Protein AF-A0A7M4EMQ5-F1 (afdb_monomer)

Structure (mmCIF, N/CA/C/O backbone):
data_AF-A0A7M4EMQ5-F1
#
_entry.id   AF-A0A7M4EMQ5-F1
#
loop_
_atom_site.group_PDB
_atom_site.id
_atom_site.type_symbol
_atom_site.label_atom_id
_atom_site.label_alt_id
_atom_site.label_comp_id
_atom_site.label_asym_id
_atom_site.label_entity_id
_atom_site.label_seq_id
_atom_site.pdbx_PDB_ins_code
_atom_site.Cartn_x
_atom_site.Cartn_y
_atom_site.Cartn_z
_atom_site.occupancy
_atom_site.B_iso_or_equiv
_atom_site.auth_seq_id
_atom_site.auth_comp_id
_atom_site.auth_asym_id
_atom_site.auth_atom_id
_atom_site.pdbx_PDB_model_num
ATOM 1 N N . MET A 1 1 ? -17.265 22.443 42.696 1.00 50.59 1 MET A N 1
ATOM 2 C CA . MET A 1 1 ? -18.072 21.874 41.597 1.00 50.59 1 MET A CA 1
ATOM 3 C C . MET A 1 1 ? -17.137 21.068 40.722 1.00 50.59 1 MET A C 1
ATOM 5 O O . MET A 1 1 ? -16.079 21.589 40.396 1.00 50.59 1 MET A O 1
ATOM 9 N N . ALA A 1 2 ? -17.448 19.804 40.433 1.00 63.22 2 ALA A N 1
ATOM 10 C CA . ALA A 1 2 ? -16.642 19.022 39.499 1.00 63.22 2 ALA A CA 1
ATOM 11 C C . ALA A 1 2 ? -16.824 19.606 38.090 1.00 63.22 2 ALA A C 1
ATOM 13 O O . ALA A 1 2 ? -17.954 19.800 37.647 1.00 63.22 2 ALA A O 1
ATOM 14 N N . THR A 1 3 ? -15.723 19.951 37.430 1.00 73.31 3 THR A N 1
ATOM 15 C CA . THR A 1 3 ? -15.740 20.520 36.077 1.00 73.31 3 THR A CA 1
ATOM 16 C C . THR A 1 3 ? -15.886 19.397 35.061 1.00 73.31 3 THR A C 1
ATOM 18 O O . THR A 1 3 ? -15.126 18.437 35.126 1.00 73.31 3 THR A O 1
ATOM 21 N N . GLN A 1 4 ? -16.815 19.520 34.115 1.00 71.81 4 GLN A N 1
ATOM 22 C CA . GLN A 1 4 ? -17.017 18.537 33.048 1.00 71.81 4 GLN A CA 1
ATOM 23 C C . GLN A 1 4 ? -15.914 18.643 31.980 1.00 71.81 4 GLN A C 1
ATOM 25 O O . GLN A 1 4 ? -15.527 19.745 31.588 1.00 71.81 4 GLN A O 1
ATOM 30 N N . LEU A 1 5 ? -15.411 17.508 31.487 1.00 73.38 5 LEU A N 1
ATOM 31 C CA . LEU A 1 5 ? -14.449 17.469 30.383 1.00 73.38 5 LEU A CA 1
ATOM 32 C C . LEU A 1 5 ? -15.212 17.527 29.056 1.00 73.38 5 LEU A C 1
ATOM 34 O O . LEU A 1 5 ? -15.790 16.537 28.617 1.00 73.38 5 LEU A O 1
ATOM 38 N N . VAL A 1 6 ? -15.220 18.704 28.425 1.00 65.75 6 VAL A N 1
ATOM 39 C CA . VAL A 1 6 ? -15.981 18.976 27.188 1.00 65.75 6 VAL A CA 1
ATOM 40 C C . VAL A 1 6 ? -15.334 18.340 25.949 1.00 65.75 6 VAL A C 1
ATOM 42 O O . VAL A 1 6 ? -16.029 18.014 24.990 1.00 65.75 6 VAL A O 1
ATOM 45 N N . VAL A 1 7 ? -14.022 18.093 25.975 1.00 69.06 7 VAL A N 1
ATOM 46 C CA . VAL A 1 7 ? -13.283 17.440 24.886 1.00 69.06 7 VAL A CA 1
ATOM 47 C C . VAL A 1 7 ? -12.565 16.225 25.458 1.00 69.06 7 VAL A C 1
ATOM 49 O O . VAL A 1 7 ? -11.723 16.365 26.340 1.00 69.06 7 VAL A O 1
ATOM 52 N N . CYS A 1 8 ? -12.921 15.033 24.983 1.00 78.19 8 CYS A N 1
ATOM 53 C CA . CYS A 1 8 ? -12.204 13.806 25.310 1.00 78.19 8 CYS A CA 1
ATOM 54 C C . CYS A 1 8 ? -12.236 12.827 24.134 1.00 78.19 8 CYS A C 1
ATOM 56 O O . CYS A 1 8 ? -13.253 12.634 23.465 1.00 78.19 8 CYS A O 1
ATOM 58 N N . THR A 1 9 ? -11.101 12.199 23.882 1.00 90.94 9 THR A N 1
ATOM 59 C CA . THR A 1 9 ? -10.930 11.121 22.913 1.00 90.94 9 THR A CA 1
ATOM 60 C C . THR A 1 9 ? -11.421 9.795 23.493 1.00 90.94 9 THR A C 1
ATOM 62 O O . THR A 1 9 ? -11.576 9.617 24.707 1.00 90.94 9 THR A O 1
ATOM 65 N N . LYS A 1 10 ? -11.663 8.812 22.621 1.00 91.75 10 LYS A N 1
ATOM 66 C CA . LYS A 1 10 ? -12.072 7.470 23.061 1.00 91.75 10 LYS A CA 1
ATOM 67 C C . LYS A 1 10 ? -10.946 6.791 23.843 1.00 91.75 10 LYS A C 1
ATOM 69 O O . LYS A 1 10 ? -11.217 6.049 24.781 1.00 91.75 10 LYS A O 1
ATOM 74 N N . GLU A 1 11 ? -9.702 7.045 23.465 1.00 93.56 11 GLU A N 1
ATOM 75 C CA . GLU A 1 11 ? -8.476 6.522 24.061 1.00 93.56 11 GLU A CA 1
ATOM 76 C C . GLU A 1 11 ? -8.277 7.034 25.495 1.00 93.56 11 GLU A C 1
ATOM 78 O O . GLU A 1 11 ? -7.933 6.251 26.385 1.00 93.56 11 GLU A O 1
ATOM 83 N N . GLU A 1 12 ? -8.575 8.310 25.754 1.00 93.19 12 GLU A N 1
ATOM 84 C CA . GLU A 1 12 ? -8.548 8.885 27.106 1.00 93.19 12 GLU A CA 1
ATOM 85 C C . GLU A 1 12 ? -9.591 8.226 28.011 1.00 93.19 12 GLU A C 1
ATOM 87 O O . GLU A 1 12 ? -9.256 7.751 29.098 1.00 93.19 12 GLU A O 1
ATOM 92 N N . GLN A 1 13 ? -10.837 8.094 27.543 1.00 94.75 13 GLN A N 1
ATOM 93 C CA . GLN A 1 13 ? -11.886 7.421 28.315 1.00 94.75 13 GLN A CA 1
ATOM 94 C C . GLN A 1 13 ? -11.528 5.956 28.610 1.00 94.75 13 GLN A C 1
ATOM 96 O O . GLN A 1 13 ? -11.722 5.478 29.726 1.00 94.75 13 GLN A O 1
ATOM 101 N N . ARG A 1 14 ? -10.946 5.235 27.640 1.00 96.00 14 ARG A N 1
ATOM 102 C CA . ARG A 1 14 ? -10.445 3.859 27.835 1.00 96.00 14 ARG A CA 1
ATOM 103 C C . ARG A 1 14 ? -9.310 3.786 28.852 1.00 96.00 14 ARG A C 1
ATOM 105 O O . ARG A 1 14 ? -9.233 2.804 29.587 1.00 96.00 14 ARG A O 1
ATOM 112 N N . SER A 1 15 ? -8.461 4.808 28.918 1.00 95.56 15 SER A N 1
ATOM 113 C CA . SER A 1 15 ? -7.392 4.906 29.917 1.00 95.56 15 SER A CA 1
ATOM 114 C C . SER A 1 15 ? -7.960 5.080 31.325 1.00 95.56 15 SER A C 1
ATOM 116 O O . SER A 1 15 ? -7.537 4.378 32.240 1.00 95.56 15 SER A O 1
ATOM 118 N N . VAL A 1 16 ? -8.985 5.923 31.488 1.00 95.38 16 VAL A N 1
ATOM 119 C CA . VAL A 1 16 ? -9.702 6.074 32.766 1.00 95.38 16 VAL A CA 1
ATOM 120 C C . VAL A 1 16 ? -10.418 4.783 33.163 1.00 95.38 16 VAL A C 1
ATOM 122 O O . VAL A 1 16 ? -10.343 4.375 34.319 1.00 95.38 16 VAL A O 1
ATOM 125 N N . ILE A 1 17 ? -11.049 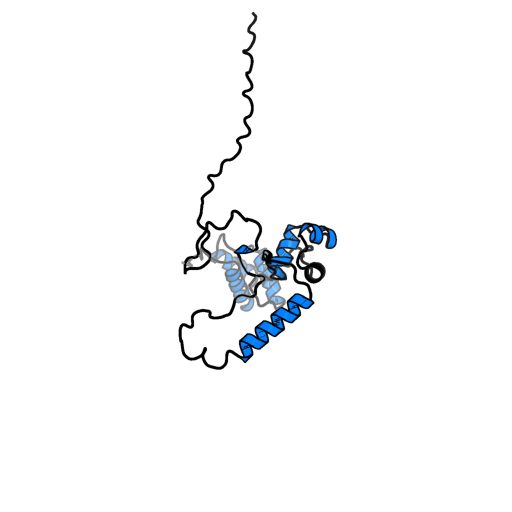4.085 32.212 1.00 96.38 17 ILE A N 1
ATOM 126 C CA . ILE A 1 17 ? -11.653 2.767 32.465 1.00 96.38 17 ILE A CA 1
ATOM 127 C C . ILE A 1 17 ? -10.590 1.773 32.946 1.00 96.38 17 ILE A C 1
ATOM 129 O O . ILE A 1 17 ? -10.832 1.061 33.917 1.00 96.38 17 ILE A O 1
ATOM 133 N N . ARG A 1 18 ? -9.413 1.736 32.304 1.00 96.69 18 ARG A N 1
ATOM 134 C CA . ARG A 1 18 ? -8.301 0.861 32.704 1.00 96.69 18 ARG A CA 1
ATOM 135 C C . ARG A 1 18 ? -7.828 1.164 34.125 1.00 96.69 18 ARG A C 1
ATOM 137 O O . ARG A 1 18 ? -7.617 0.234 34.895 1.00 96.69 18 ARG A O 1
ATOM 144 N N . PHE A 1 19 ? -7.680 2.444 34.456 1.00 96.62 19 PHE A N 1
ATOM 145 C CA . PHE A 1 19 ? -7.275 2.900 35.784 1.00 96.62 19 PHE A CA 1
ATOM 146 C C . PHE A 1 19 ? -8.293 2.489 36.859 1.00 96.62 19 PHE A C 1
ATOM 148 O O . PHE A 1 19 ? -7.937 1.784 37.796 1.00 96.62 19 PHE A O 1
ATOM 155 N N . LEU A 1 20 ? -9.574 2.833 36.679 1.00 96.50 20 LEU A N 1
ATOM 156 C CA . LEU A 1 20 ? -10.629 2.523 37.654 1.00 96.50 20 LEU A CA 1
ATOM 157 C C . LEU A 1 20 ? -10.872 1.014 37.803 1.00 96.50 20 LEU A C 1
ATOM 159 O O . LEU A 1 20 ? -11.171 0.532 38.892 1.00 96.50 20 LEU A O 1
ATOM 163 N N . TRP A 1 21 ? -10.729 0.251 36.718 1.00 96.56 21 TRP A N 1
ATOM 164 C CA . TRP A 1 21 ? -10.765 -1.208 36.784 1.00 96.56 21 TRP A CA 1
ATOM 165 C C . TRP A 1 21 ? -9.608 -1.767 37.622 1.00 96.56 21 TRP A C 1
ATOM 167 O O . TRP A 1 21 ? -9.836 -2.655 38.441 1.00 96.56 21 TRP A O 1
ATOM 177 N N . ALA A 1 22 ? -8.392 -1.237 37.451 1.00 95.50 22 ALA A N 1
ATOM 178 C CA . ALA A 1 22 ? -7.225 -1.654 38.227 1.00 95.50 22 ALA A CA 1
ATOM 179 C C . ALA A 1 22 ? -7.348 -1.296 39.721 1.00 95.50 22 ALA A C 1
ATOM 181 O O . ALA A 1 22 ? -6.819 -2.021 40.558 1.00 95.50 22 ALA A O 1
ATOM 182 N N . GLU A 1 23 ? -8.095 -0.242 40.067 1.00 96.62 23 GLU A N 1
ATOM 183 C CA . GLU A 1 23 ? -8.485 0.080 41.452 1.00 96.62 23 GLU A CA 1
ATOM 184 C C . GLU A 1 23 ? -9.553 -0.872 42.033 1.00 96.62 23 GLU A C 1
ATOM 186 O O . GLU A 1 23 ? -9.885 -0.782 43.214 1.00 96.62 23 GLU A O 1
ATOM 191 N N . GLY A 1 24 ? -10.115 -1.782 41.230 1.00 95.31 24 GLY A N 1
ATOM 192 C CA . GLY A 1 24 ? -11.152 -2.723 41.662 1.00 95.31 24 GLY A CA 1
ATOM 193 C C . GLY A 1 24 ? -12.577 -2.160 41.626 1.00 95.31 24 GLY A C 1
ATOM 194 O O . GLY A 1 24 ? -13.490 -2.756 42.200 1.00 95.31 24 GLY A O 1
ATOM 195 N N . VAL A 1 25 ? -12.805 -1.030 40.949 1.00 97.38 25 VAL A N 1
ATOM 196 C CA . VAL A 1 25 ? -14.142 -0.434 40.819 1.00 97.38 25 VAL A CA 1
ATOM 197 C C . VAL A 1 25 ? -15.011 -1.292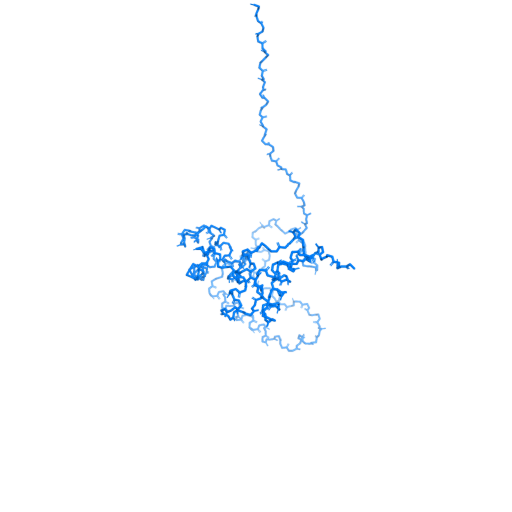 39.883 1.00 97.38 25 VAL A C 1
ATOM 199 O O . VAL A 1 25 ? -14.576 -1.636 38.779 1.00 97.38 25 VAL A O 1
ATOM 202 N N . PRO A 1 26 ? -16.260 -1.641 40.258 1.00 96.56 26 PRO A N 1
ATOM 203 C CA . PRO A 1 26 ? -17.120 -2.447 39.398 1.00 96.56 26 PRO A CA 1
ATOM 204 C C . PRO A 1 26 ? -17.552 -1.670 38.136 1.00 96.56 26 PRO A C 1
ATOM 206 O O . PRO A 1 26 ? -17.768 -0.458 38.207 1.00 96.56 26 PRO A O 1
ATOM 209 N N . PRO A 1 27 ? -17.763 -2.334 36.979 1.00 96.00 27 PRO A N 1
ATOM 210 C CA . PRO A 1 27 ? -18.063 -1.668 35.701 1.00 96.00 27 PRO A CA 1
ATOM 211 C C . PRO A 1 27 ? -19.270 -0.718 35.712 1.00 96.00 27 PRO A C 1
ATOM 213 O O . PRO A 1 27 ? -19.282 0.279 34.988 1.00 96.00 27 PRO A O 1
ATOM 216 N N . SER A 1 28 ? -20.290 -1.012 36.522 1.00 96.19 28 SER A N 1
ATOM 217 C CA . SER A 1 28 ? -21.459 -0.145 36.720 1.00 96.19 28 SER A CA 1
ATOM 218 C C . SER A 1 28 ? -21.076 1.209 37.322 1.00 96.19 28 SER A C 1
ATOM 220 O O . SER A 1 28 ? -21.516 2.251 36.837 1.00 96.19 28 SER A O 1
ATOM 222 N N . GLU A 1 29 ? -20.215 1.193 38.336 1.00 96.69 29 GLU A N 1
ATOM 223 C CA . GLU A 1 29 ? -19.720 2.387 39.013 1.00 96.69 29 GLU A CA 1
ATOM 224 C C . GLU A 1 29 ? -18.713 3.145 38.143 1.00 96.69 29 GLU A C 1
ATOM 226 O O . GLU A 1 29 ? -18.750 4.375 38.099 1.00 96.69 29 GLU A O 1
ATOM 231 N N . ILE A 1 30 ? -17.884 2.430 37.370 1.00 97.00 30 ILE A N 1
ATOM 232 C CA . ILE A 1 30 ? -17.025 3.045 36.349 1.00 97.00 30 ILE A CA 1
ATOM 233 C C . ILE A 1 30 ? -17.881 3.859 35.378 1.00 97.00 30 ILE A C 1
ATOM 235 O O . ILE A 1 30 ? -17.618 5.047 35.210 1.00 97.00 30 ILE A O 1
ATOM 239 N N . HIS A 1 31 ? -18.930 3.259 34.796 1.00 96.38 31 HIS A N 1
ATOM 240 C CA . HIS A 1 31 ? -19.832 3.948 33.868 1.00 96.38 31 HIS A CA 1
ATOM 241 C C . HIS A 1 31 ? -20.460 5.201 34.499 1.00 96.38 31 HIS A C 1
ATOM 243 O O . HIS A 1 31 ? -20.450 6.267 33.890 1.00 96.38 31 HIS A O 1
ATOM 249 N N . ARG A 1 32 ? -20.942 5.109 35.746 1.00 95.75 32 ARG A N 1
ATOM 250 C CA . ARG A 1 32 ? -21.519 6.255 36.468 1.00 95.75 32 ARG A CA 1
ATOM 251 C C . ARG A 1 32 ? -20.527 7.416 36.602 1.00 95.75 32 ARG A C 1
ATOM 253 O O . ARG A 1 32 ? -20.897 8.562 36.355 1.00 95.75 32 ARG A O 1
ATOM 260 N N . ARG A 1 33 ? -19.273 7.126 36.968 1.00 94.62 33 ARG A N 1
ATOM 261 C CA . ARG A 1 33 ? -18.216 8.138 37.139 1.00 94.62 33 ARG A CA 1
ATOM 262 C C . ARG A 1 33 ? -17.818 8.787 35.819 1.00 94.62 33 ARG A C 1
ATOM 264 O O . ARG A 1 33 ? -17.691 10.006 35.760 1.00 94.62 33 ARG A O 1
ATOM 271 N N . ILE A 1 34 ? -17.656 7.996 34.760 1.00 93.12 34 ILE A N 1
ATOM 272 C CA . ILE A 1 34 ? -17.276 8.541 33.453 1.00 93.12 34 ILE A CA 1
ATOM 273 C C . ILE A 1 34 ? -18.420 9.362 32.832 1.00 93.12 34 ILE A C 1
ATOM 275 O O . ILE A 1 34 ? -18.151 10.417 32.272 1.00 93.12 34 ILE A O 1
ATOM 279 N N . VAL A 1 35 ? -19.691 8.974 33.005 1.00 93.62 35 VAL A N 1
ATOM 280 C CA . VAL A 1 35 ? -20.845 9.769 32.539 1.00 93.62 35 VAL A CA 1
ATOM 281 C C . VAL A 1 35 ? -20.902 11.119 33.251 1.00 93.62 35 VAL A C 1
ATOM 283 O O . VAL A 1 35 ? -21.123 12.139 32.602 1.00 93.62 35 VAL A O 1
ATOM 286 N N . ALA A 1 36 ? -20.640 11.151 34.562 1.00 92.00 36 ALA A N 1
ATOM 287 C CA . ALA A 1 36 ? -20.595 12.400 35.321 1.00 92.00 36 ALA A CA 1
ATOM 288 C C . ALA A 1 36 ? -19.514 13.368 34.805 1.00 92.00 36 ALA A C 1
ATOM 290 O O . ALA A 1 36 ? -19.719 14.579 34.827 1.00 92.00 36 ALA A O 1
ATOM 291 N N . GLN A 1 37 ? -18.388 12.839 34.314 1.00 90.62 37 GLN A N 1
ATOM 292 C CA . GLN A 1 37 ? -17.249 13.644 33.876 1.00 90.62 37 GLN A CA 1
ATOM 293 C C . GLN A 1 37 ? -17.280 14.007 32.383 1.00 90.62 37 GLN A C 1
ATOM 295 O O . GLN A 1 37 ? -16.871 15.110 32.026 1.00 90.62 37 GLN A O 1
ATOM 300 N N . TYR A 1 38 ? -17.751 13.106 31.517 1.00 90.25 38 TYR A N 1
ATOM 301 C CA . TYR A 1 38 ? -17.713 13.253 30.054 1.00 90.25 38 TYR A CA 1
ATOM 302 C C . TYR A 1 38 ? -19.077 13.569 29.420 1.00 90.25 38 TYR A C 1
ATOM 304 O O . TYR A 1 38 ? -19.130 13.958 28.253 1.00 90.25 38 TYR A O 1
ATOM 312 N N . GLY A 1 39 ? -20.182 13.422 30.160 1.00 89.00 39 GLY A N 1
ATOM 313 C CA . GLY A 1 39 ? -21.528 13.752 29.682 1.00 89.00 39 GLY A CA 1
ATOM 314 C C . GLY A 1 39 ? -21.925 13.006 28.409 1.00 89.00 39 GLY A C 1
ATOM 315 O O . GLY A 1 39 ? -21.780 11.788 28.318 1.00 89.00 39 GLY A O 1
ATOM 316 N N . GLU A 1 40 ? -22.411 13.752 27.416 1.00 88.12 40 GLU A N 1
ATOM 317 C CA . GLU A 1 40 ? -22.885 13.221 26.128 1.00 88.12 40 GLU A CA 1
ATOM 318 C C . GLU A 1 40 ? -21.778 12.569 25.290 1.00 88.12 40 GLU A C 1
ATOM 320 O O . GLU A 1 40 ? -22.050 11.686 24.480 1.00 88.12 40 GLU A O 1
ATOM 325 N N . ASN A 1 41 ? -20.517 12.943 25.522 1.00 88.31 41 ASN A N 1
ATOM 326 C CA . ASN A 1 41 ? -19.365 12.374 24.820 1.00 88.31 41 ASN A CA 1
ATOM 327 C C . ASN A 1 41 ? -18.904 11.031 25.420 1.00 88.31 41 ASN A C 1
ATOM 329 O O . ASN A 1 41 ? -17.926 10.443 24.953 1.00 88.31 41 ASN A O 1
ATOM 333 N N . CYS A 1 42 ? -19.575 10.540 26.466 1.00 91.62 42 CYS A N 1
ATOM 334 C CA . CYS A 1 42 ? -19.213 9.313 27.164 1.00 91.62 42 CYS A CA 1
ATOM 335 C C . CYS A 1 42 ? -19.385 8.057 26.290 1.00 91.62 42 CYS A C 1
ATOM 337 O O . CYS A 1 42 ? -20.349 7.901 25.539 1.00 91.62 42 CYS A O 1
ATOM 339 N N . LEU A 1 43 ? -18.476 7.092 26.445 1.00 93.25 43 LEU A N 1
ATOM 340 C CA . LEU A 1 43 ? -18.648 5.742 25.921 1.00 93.25 43 LEU A CA 1
ATOM 341 C C . LEU A 1 43 ? -19.924 5.104 26.481 1.00 93.25 43 LEU A C 1
ATOM 343 O O . LEU A 1 43 ? -20.153 5.094 27.690 1.00 93.25 43 LEU A O 1
ATOM 347 N N . ALA A 1 44 ? -20.712 4.490 25.597 1.00 94.75 44 ALA A N 1
ATOM 348 C CA . ALA A 1 44 ? -21.899 3.740 25.990 1.00 94.75 44 ALA A CA 1
ATOM 349 C C . ALA A 1 44 ? -21.556 2.649 27.018 1.00 94.75 44 ALA A C 1
ATOM 351 O O . ALA A 1 44 ? -20.520 1.988 26.904 1.00 94.75 44 ALA A O 1
ATOM 352 N N . GLN A 1 45 ? -22.469 2.383 27.955 1.00 95.81 45 GLN A N 1
ATOM 353 C CA . GLN A 1 45 ? -22.299 1.384 29.017 1.00 95.81 45 GLN A CA 1
ATOM 354 C C . GLN A 1 45 ? -21.750 0.048 28.503 1.00 95.81 45 GLN A C 1
ATOM 356 O O . GLN A 1 45 ? -20.770 -0.464 29.034 1.00 95.81 45 GLN A O 1
ATOM 361 N N . ARG A 1 46 ? -22.297 -0.483 27.403 1.00 97.38 46 ARG A N 1
ATOM 362 C CA . ARG A 1 46 ? -21.805 -1.724 26.783 1.00 97.38 46 ARG A CA 1
ATOM 363 C C . ARG A 1 46 ? -20.306 -1.675 26.451 1.00 97.38 46 ARG A C 1
ATOM 365 O O . ARG A 1 46 ? -19.602 -2.652 26.680 1.00 97.38 46 ARG A O 1
ATOM 372 N N . LYS A 1 47 ? -19.801 -0.544 25.948 1.00 96.12 47 LYS A N 1
ATOM 373 C CA . LYS A 1 47 ? -18.378 -0.370 25.617 1.00 96.12 47 LYS A CA 1
ATOM 374 C C . LYS A 1 47 ? -17.502 -0.373 26.862 1.00 96.12 47 LYS A C 1
ATOM 376 O O . LYS A 1 47 ? -16.421 -0.947 26.809 1.00 96.12 47 LYS A O 1
ATOM 381 N N . VAL A 1 48 ? -17.963 0.204 27.971 1.00 96.31 48 VAL A N 1
ATOM 382 C CA . VAL A 1 48 ? -17.245 0.139 29.255 1.00 96.31 48 VAL A CA 1
ATOM 383 C C . VAL A 1 48 ? -17.045 -1.311 29.681 1.00 96.31 48 VAL A C 1
ATOM 385 O O . VAL A 1 48 ? -15.928 -1.708 29.997 1.00 96.31 48 VAL A O 1
ATOM 388 N N . TYR A 1 49 ? -18.106 -2.118 29.615 1.00 97.69 49 TYR A N 1
ATOM 389 C CA . TYR A 1 49 ? -18.052 -3.535 29.977 1.00 97.69 49 TYR A CA 1
ATOM 390 C C . TYR A 1 49 ? -17.124 -4.315 29.039 1.00 97.69 49 TYR A C 1
ATOM 392 O O . TYR A 1 49 ? -16.279 -5.067 29.515 1.00 97.69 49 TYR A O 1
ATOM 400 N N . GLU A 1 50 ? -17.216 -4.086 27.725 1.00 96.88 50 GLU A N 1
ATOM 401 C CA . GLU A 1 50 ? -16.305 -4.687 26.740 1.00 96.88 50 GLU A CA 1
ATOM 402 C C . GLU A 1 50 ? -14.831 -4.346 27.033 1.00 96.88 50 GLU A C 1
ATOM 404 O O . GLU A 1 50 ? -13.969 -5.216 26.928 1.00 96.88 50 GLU A O 1
ATOM 409 N N . TRP A 1 51 ? -14.516 -3.102 27.412 1.00 97.06 51 TRP A N 1
ATOM 410 C CA . TRP A 1 51 ? -13.146 -2.696 27.748 1.00 97.06 51 TRP A CA 1
ATOM 411 C C . TRP A 1 51 ? -12.649 -3.300 29.057 1.00 97.06 51 TRP A C 1
ATOM 413 O O . TRP A 1 51 ? -11.530 -3.805 29.088 1.00 97.06 51 TRP A O 1
ATOM 423 N N . VAL A 1 52 ? -13.479 -3.321 30.103 1.00 96.81 52 VAL A N 1
ATOM 424 C CA . VAL A 1 52 ? -13.142 -4.016 31.353 1.00 96.81 52 VAL A CA 1
ATOM 425 C C . VAL A 1 52 ? -12.857 -5.494 31.088 1.00 96.81 52 VAL A C 1
ATOM 427 O O . VAL A 1 52 ? -11.868 -6.027 31.584 1.00 96.81 52 VAL A O 1
ATOM 430 N N . GLU A 1 53 ? -13.672 -6.151 30.264 1.00 97.25 53 GLU A N 1
ATOM 431 C CA . GLU A 1 53 ? -13.472 -7.559 29.934 1.00 97.25 53 GLU A CA 1
ATOM 432 C C . GLU A 1 53 ? -12.169 -7.788 29.158 1.00 97.25 53 GLU A C 1
ATOM 434 O O . GLU A 1 53 ? -11.422 -8.713 29.467 1.00 97.25 53 GLU A O 1
ATOM 439 N N . LYS A 1 54 ? -11.824 -6.901 28.217 1.00 96.12 54 LYS A N 1
ATOM 440 C CA . LYS A 1 54 ? -10.522 -6.936 27.529 1.00 96.12 54 LYS A CA 1
ATOM 441 C C . LYS A 1 54 ? -9.346 -6.787 28.495 1.00 96.12 54 LYS A C 1
ATOM 443 O O . LYS A 1 54 ? -8.345 -7.480 28.330 1.00 96.12 54 LYS A O 1
ATOM 448 N N . PHE A 1 55 ? -9.453 -5.903 29.487 1.00 95.88 55 PHE A N 1
ATOM 449 C CA . PHE A 1 55 ? -8.400 -5.710 30.487 1.00 95.88 55 PHE A CA 1
ATOM 450 C C . PHE A 1 55 ? -8.249 -6.927 31.408 1.00 95.88 55 PHE A C 1
ATOM 452 O O . PHE A 1 55 ? -7.123 -7.343 31.672 1.00 95.88 55 PHE A O 1
ATOM 459 N N . LYS A 1 56 ? -9.354 -7.578 31.800 1.00 95.31 56 LYS A N 1
ATOM 460 C CA . LYS A 1 56 ? -9.307 -8.865 32.520 1.00 95.31 56 LYS A CA 1
ATOM 461 C C . LYS A 1 56 ? -8.607 -9.965 31.723 1.00 95.31 56 LYS A C 1
ATOM 463 O O . LYS A 1 56 ? -7.865 -10.748 32.301 1.00 95.31 56 LYS A O 1
ATOM 468 N N .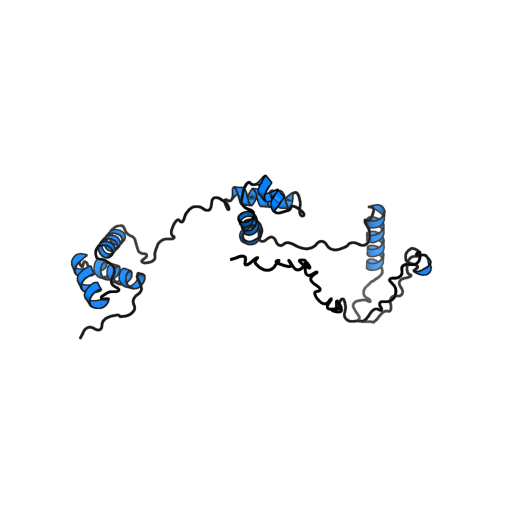 HIS A 1 57 ? -8.802 -9.992 30.406 1.00 96.50 57 HIS A N 1
ATOM 469 C CA . HIS A 1 57 ? -8.123 -10.920 29.496 1.00 96.50 57 HIS A CA 1
ATOM 470 C C . HIS A 1 57 ? -6.667 -10.520 29.179 1.00 96.50 57 HIS A C 1
ATOM 472 O O . HIS A 1 57 ? -6.058 -11.074 28.267 1.00 96.50 57 HIS A O 1
ATOM 478 N N . GLY A 1 58 ? -6.089 -9.557 29.906 1.00 94.19 58 GLY A N 1
ATOM 479 C CA . GLY A 1 58 ? -4.671 -9.208 29.811 1.00 94.19 58 GLY A CA 1
ATOM 480 C C . GLY A 1 58 ? -4.315 -8.181 28.733 1.00 94.19 58 GLY A C 1
ATOM 481 O O . GLY A 1 58 ? -3.133 -7.898 28.533 1.00 94.19 58 GLY A O 1
ATOM 482 N N . ARG A 1 59 ? -5.292 -7.571 28.045 1.00 93.62 59 ARG A N 1
ATOM 483 C CA . ARG A 1 59 ? -5.001 -6.463 27.118 1.00 93.62 59 ARG A CA 1
ATOM 484 C C . ARG A 1 59 ? -4.438 -5.274 27.898 1.00 93.62 59 ARG A C 1
ATOM 486 O O . ARG A 1 59 ? -4.989 -4.884 28.918 1.00 93.62 59 ARG A O 1
ATOM 493 N N . THR A 1 60 ? -3.390 -4.634 27.387 1.00 91.06 60 THR A N 1
ATOM 494 C CA . THR A 1 60 ? -2.828 -3.403 27.976 1.00 91.06 60 THR A CA 1
ATOM 495 C C . THR A 1 60 ? -3.056 -2.176 27.089 1.00 91.06 60 THR A C 1
ATOM 497 O O . THR A 1 60 ? -3.278 -1.077 27.591 1.00 91.06 60 THR A O 1
ATOM 500 N N . SER A 1 61 ? -3.073 -2.330 25.765 1.00 92.50 61 SER A N 1
ATOM 501 C CA . SER A 1 61 ? -3.274 -1.198 24.853 1.00 92.50 61 SER A CA 1
ATOM 502 C C . SER A 1 61 ? -4.711 -0.659 24.877 1.00 92.50 61 SER A C 1
ATOM 504 O O . SER A 1 61 ? -5.677 -1.416 24.731 1.00 92.50 61 SER A O 1
ATOM 506 N N . VAL A 1 62 ? -4.835 0.666 25.004 1.00 93.19 62 VAL A N 1
ATOM 507 C CA . VAL A 1 62 ? -6.095 1.434 24.905 1.00 93.19 62 VAL A CA 1
ATOM 508 C C . VAL A 1 62 ? -6.428 1.852 23.467 1.00 93.19 62 VAL A C 1
ATOM 510 O O . VAL A 1 62 ? -7.545 2.294 23.184 1.00 93.19 62 VAL A O 1
ATOM 513 N N . VAL A 1 63 ? -5.472 1.692 22.551 1.00 92.69 63 VAL A N 1
ATOM 514 C CA . VAL A 1 63 ? -5.621 2.032 21.134 1.00 92.69 63 VAL A CA 1
ATOM 515 C C . VAL A 1 63 ? -6.414 0.929 20.429 1.00 92.69 63 VAL A C 1
ATOM 517 O O . VAL A 1 63 ? -6.386 -0.243 20.834 1.00 92.69 63 VAL A O 1
ATOM 520 N N . ASP A 1 64 ? -7.166 1.311 19.395 1.00 87.31 64 ASP A N 1
ATOM 521 C CA . ASP A 1 64 ? -7.774 0.349 18.477 1.00 87.31 64 ASP A CA 1
ATOM 522 C C . ASP A 1 64 ? -6.678 -0.562 17.893 1.00 87.31 64 ASP A C 1
ATOM 524 O O . ASP A 1 64 ? -5.601 -0.104 17.514 1.00 87.31 64 ASP A O 1
ATOM 528 N N . GLU A 1 65 ? -6.943 -1.867 17.833 1.00 84.00 65 GLU A N 1
ATOM 529 C CA . GLU A 1 65 ? -6.063 -2.765 17.082 1.00 84.00 65 GLU A CA 1
ATOM 530 C C . GLU A 1 65 ? -6.138 -2.430 15.592 1.00 84.00 65 GLU A C 1
ATOM 532 O O . GLU A 1 65 ? -7.177 -1.930 15.133 1.00 84.00 65 GLU A O 1
ATOM 537 N N . PRO A 1 66 ? -5.066 -2.713 14.829 1.00 80.50 66 PRO A N 1
ATOM 538 C CA . PRO A 1 66 ? -5.109 -2.575 13.384 1.00 80.50 66 PRO A CA 1
ATOM 539 C C . PRO A 1 66 ? -6.330 -3.328 12.857 1.00 80.50 66 PRO A C 1
ATOM 541 O O . PRO A 1 66 ? -6.488 -4.532 13.068 1.00 80.50 66 PRO A O 1
ATOM 544 N N . ARG A 1 67 ? -7.240 -2.591 12.213 1.00 79.69 67 ARG A N 1
ATOM 545 C CA . ARG A 1 67 ? -8.421 -3.192 11.602 1.00 79.69 67 ARG A CA 1
ATOM 546 C C . ARG A 1 67 ? -7.941 -4.066 10.456 1.00 79.69 67 ARG A C 1
ATOM 548 O O . ARG A 1 67 ? -7.347 -3.562 9.504 1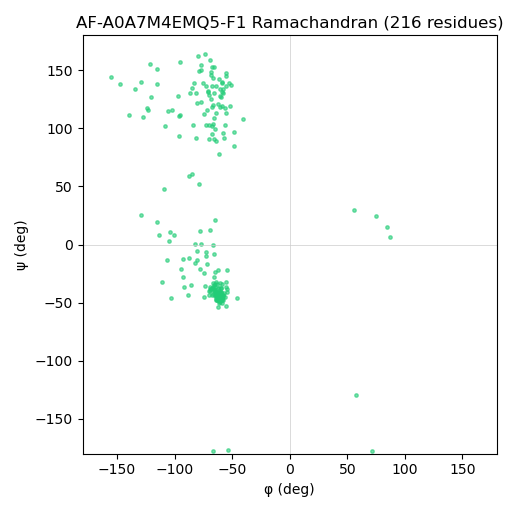.00 79.69 67 ARG A O 1
ATOM 555 N N . THR A 1 68 ? -8.240 -5.355 10.519 1.00 71.56 68 THR A N 1
ATOM 556 C CA . THR A 1 68 ? -8.187 -6.214 9.342 1.00 71.56 68 THR A CA 1
ATOM 557 C C . THR A 1 68 ? -9.303 -5.757 8.405 1.00 71.56 68 THR A C 1
ATOM 559 O O . THR A 1 68 ? -10.480 -6.065 8.583 1.00 71.56 68 THR A O 1
ATOM 562 N N . GLY A 1 69 ? -8.951 -4.890 7.456 1.00 76.62 69 GLY A N 1
ATOM 563 C CA . GLY A 1 69 ? -9.855 -4.491 6.383 1.00 76.62 69 GLY A CA 1
ATOM 564 C C . GLY A 1 69 ? -10.154 -5.661 5.444 1.00 76.62 69 GLY A C 1
ATOM 565 O O . GLY A 1 69 ? -9.656 -6.775 5.618 1.00 76.62 69 GLY A O 1
ATOM 566 N N . ARG A 1 70 ? -10.943 -5.401 4.397 1.00 76.81 70 ARG A N 1
ATOM 567 C CA . ARG A 1 70 ? -11.088 -6.359 3.295 1.00 76.81 70 ARG A CA 1
ATOM 568 C C . ARG A 1 70 ? -9.700 -6.600 2.676 1.00 76.81 70 ARG A C 1
ATOM 570 O O . ARG A 1 70 ? -9.056 -5.613 2.315 1.00 76.81 70 ARG A O 1
ATOM 577 N N . PRO A 1 71 ? -9.240 -7.856 2.534 1.00 68.44 71 PRO A N 1
ATOM 578 C CA . PRO A 1 71 ? -7.966 -8.129 1.884 1.00 68.44 71 PRO A CA 1
ATOM 579 C C . PRO A 1 71 ? -7.998 -7.570 0.460 1.00 68.44 71 PRO A C 1
ATOM 581 O O . PRO A 1 71 ? -8.971 -7.767 -0.275 1.00 68.44 71 PRO A O 1
ATOM 584 N N . ASN A 1 72 ? -6.953 -6.833 0.088 1.00 74.19 72 ASN A N 1
ATOM 585 C CA . ASN A 1 72 ? -6.821 -6.311 -1.262 1.00 74.19 72 ASN A CA 1
ATOM 586 C C . ASN A 1 72 ? -6.470 -7.474 -2.198 1.00 74.19 72 ASN A C 1
ATOM 588 O O . ASN A 1 72 ? -5.333 -7.931 -2.237 1.00 74.19 72 ASN A O 1
ATOM 592 N N . THR A 1 73 ? -7.459 -7.953 -2.950 1.00 80.31 73 THR A N 1
ATOM 593 C CA . THR A 1 73 ? -7.297 -9.068 -3.893 1.00 80.31 73 THR A CA 1
ATOM 594 C C . THR A 1 73 ? -6.496 -8.689 -5.136 1.00 80.31 73 THR A C 1
ATOM 596 O O . THR A 1 73 ? -6.051 -9.567 -5.863 1.00 80.31 73 THR A O 1
ATOM 599 N N . ALA A 1 74 ? -6.328 -7.394 -5.409 1.00 80.19 74 ALA A N 1
ATOM 600 C CA . ALA A 1 74 ? -5.620 -6.917 -6.589 1.00 80.19 74 ALA A CA 1
ATOM 601 C C . ALA A 1 74 ? -4.103 -6.826 -6.359 1.00 80.19 74 ALA A C 1
ATOM 603 O O . ALA A 1 74 ? -3.326 -7.113 -7.264 1.00 80.19 74 ALA A O 1
ATOM 604 N N . THR A 1 75 ? -3.681 -6.472 -5.144 1.00 86.88 75 THR A N 1
ATOM 605 C CA . THR A 1 75 ? -2.278 -6.208 -4.778 1.00 86.88 75 THR A CA 1
ATOM 606 C C . THR A 1 75 ? -1.717 -7.311 -3.880 1.00 86.88 75 THR A C 1
ATOM 608 O O . THR A 1 75 ? -1.154 -7.063 -2.818 1.00 86.88 75 THR A O 1
ATOM 611 N N . THR A 1 76 ? -1.927 -8.559 -4.279 1.00 92.62 76 THR A N 1
ATOM 612 C CA . THR A 1 76 ? -1.291 -9.715 -3.640 1.00 92.62 76 THR A CA 1
ATOM 613 C C . THR A 1 76 ? 0.162 -9.840 -4.098 1.00 92.62 76 THR A C 1
ATOM 615 O O . THR A 1 76 ? 0.481 -9.439 -5.217 1.00 92.62 76 THR A O 1
ATOM 618 N N . GLU A 1 77 ? 1.021 -10.465 -3.292 1.00 92.94 77 GLU A N 1
ATOM 619 C CA . GLU A 1 77 ? 2.438 -10.695 -3.632 1.00 92.94 77 GLU A CA 1
ATOM 620 C C . GLU A 1 77 ? 2.625 -11.419 -4.977 1.00 92.94 77 GLU A C 1
ATOM 622 O O . GLU A 1 77 ? 3.491 -11.034 -5.758 1.00 92.94 77 GLU A O 1
ATOM 627 N N . ASP A 1 78 ? 1.757 -12.384 -5.303 1.00 94.75 78 ASP A N 1
ATOM 628 C CA . ASP A 1 78 ? 1.769 -13.097 -6.591 1.00 94.75 78 ASP A CA 1
ATOM 629 C C . ASP A 1 78 ? 1.567 -12.152 -7.792 1.00 94.75 78 ASP A C 1
ATOM 631 O O . ASP A 1 78 ? 2.363 -12.134 -8.729 1.00 94.75 78 ASP A O 1
ATOM 635 N N . ASN A 1 79 ? 0.545 -11.292 -7.740 1.00 94.88 79 ASN A N 1
ATOM 636 C CA . ASN A 1 79 ? 0.298 -10.283 -8.775 1.00 94.88 79 ASN A CA 1
ATOM 637 C C . ASN A 1 79 ? 1.458 -9.286 -8.895 1.00 94.88 79 ASN A C 1
ATOM 639 O O . ASN A 1 79 ? 1.798 -8.887 -10.006 1.00 94.88 79 ASN A O 1
ATOM 643 N N . ILE A 1 80 ? 2.078 -8.892 -7.776 1.00 95.94 80 ILE A N 1
ATOM 644 C CA . ILE A 1 80 ? 3.251 -8.006 -7.791 1.00 95.94 80 ILE A CA 1
ATOM 645 C C . ILE A 1 80 ? 4.417 -8.691 -8.512 1.00 95.94 80 ILE A C 1
ATOM 647 O O . ILE A 1 80 ? 5.010 -8.089 -9.405 1.00 95.94 80 ILE A O 1
ATOM 651 N N . ALA A 1 81 ? 4.705 -9.951 -8.179 1.00 97.00 81 ALA A N 1
ATOM 652 C CA . ALA A 1 81 ? 5.773 -10.725 -8.807 1.00 97.00 81 ALA A CA 1
ATOM 653 C C . ALA A 1 81 ? 5.533 -10.934 -10.312 1.00 97.00 81 ALA A C 1
ATOM 655 O O . ALA A 1 81 ? 6.459 -10.790 -11.107 1.00 97.00 81 ALA A O 1
ATOM 656 N N . LYS A 1 82 ? 4.288 -11.208 -10.723 1.00 96.56 82 LYS A N 1
ATOM 657 C CA . LYS A 1 82 ? 3.912 -11.329 -12.142 1.00 96.56 82 LYS A CA 1
ATOM 658 C C . LYS A 1 82 ? 4.141 -10.031 -12.912 1.00 96.56 82 LYS A C 1
ATOM 660 O O . LYS A 1 82 ? 4.778 -10.051 -13.962 1.00 96.56 82 LYS A O 1
ATOM 665 N N . VAL A 1 83 ? 3.674 -8.899 -12.375 1.00 96.69 83 VAL A N 1
ATOM 666 C CA . VAL A 1 83 ? 3.903 -7.581 -12.993 1.00 96.69 83 VAL A CA 1
ATOM 667 C C . VAL A 1 83 ? 5.399 -7.278 -13.086 1.00 96.69 83 VAL A C 1
ATOM 669 O O . VAL A 1 83 ? 5.862 -6.797 -14.120 1.00 96.69 83 VAL A O 1
ATOM 672 N N . ASP A 1 84 ? 6.168 -7.576 -12.037 1.00 97.12 84 ASP A N 1
ATOM 673 C CA . ASP A 1 84 ? 7.611 -7.347 -12.039 1.00 97.12 84 ASP A CA 1
ATOM 674 C C . ASP A 1 84 ? 8.339 -8.200 -13.088 1.00 97.12 84 ASP A C 1
ATOM 676 O O . ASP A 1 84 ? 9.180 -7.691 -13.835 1.00 97.12 84 ASP A O 1
ATOM 680 N N . ALA A 1 85 ? 7.971 -9.478 -13.204 1.00 96.88 85 ALA A N 1
ATOM 681 C CA . ALA A 1 85 ? 8.521 -10.387 -14.202 1.00 96.88 85 ALA A CA 1
ATOM 682 C C . ALA A 1 85 ? 8.219 -9.918 -15.635 1.00 96.88 85 ALA A C 1
ATOM 684 O O . ALA A 1 85 ? 9.125 -9.875 -16.471 1.00 96.88 85 ALA A O 1
ATOM 685 N N . ALA A 1 86 ? 6.984 -9.489 -15.909 1.00 96.00 86 ALA A N 1
ATOM 686 C CA . ALA A 1 86 ? 6.583 -8.977 -17.219 1.00 96.00 86 ALA A CA 1
ATOM 687 C C . ALA A 1 86 ? 7.377 -7.714 -17.615 1.00 96.00 86 ALA A C 1
ATOM 689 O O . ALA A 1 86 ? 7.888 -7.607 -18.735 1.00 96.00 86 ALA A O 1
ATOM 690 N N . VAL A 1 87 ? 7.576 -6.781 -16.675 1.00 96.00 87 VAL A N 1
ATOM 691 C CA . VAL A 1 87 ? 8.402 -5.578 -16.893 1.00 96.00 87 VAL A CA 1
ATOM 692 C C . VAL A 1 87 ? 9.883 -5.930 -17.075 1.00 96.00 87 VAL A C 1
ATOM 694 O O . VAL A 1 87 ? 10.602 -5.254 -17.816 1.00 96.00 87 VAL A O 1
ATOM 697 N N . HIS A 1 88 ? 10.383 -6.976 -16.417 1.00 95.50 88 HIS A N 1
ATOM 698 C CA . HIS A 1 88 ? 11.747 -7.464 -16.625 1.00 95.50 88 HIS A CA 1
ATOM 699 C C . HIS A 1 88 ? 11.949 -8.114 -17.992 1.00 95.50 88 HIS A C 1
ATOM 701 O O . HIS A 1 88 ? 12.977 -7.851 -18.619 1.00 95.50 88 HIS A O 1
ATOM 707 N N . ALA A 1 89 ? 10.973 -8.883 -18.474 1.00 95.19 89 ALA A N 1
ATOM 708 C CA . ALA A 1 89 ? 11.007 -9.484 -19.803 1.00 95.19 89 ALA A CA 1
ATOM 709 C C . ALA A 1 89 ? 10.982 -8.422 -20.914 1.00 95.19 89 ALA A C 1
ATOM 711 O O . ALA A 1 89 ? 11.737 -8.513 -21.883 1.00 95.19 89 ALA A O 1
ATOM 712 N N . SER A 1 90 ? 10.161 -7.378 -20.758 1.00 92.94 90 SER A N 1
ATOM 713 C CA . SER A 1 90 ? 10.104 -6.256 -21.693 1.00 92.94 90 SER A CA 1
ATOM 714 C C . SER A 1 90 ? 9.962 -4.924 -20.970 1.00 92.94 90 SER A C 1
ATOM 716 O O . SER A 1 90 ? 8.897 -4.552 -20.481 1.00 92.94 90 SER A O 1
ATOM 718 N N . LYS A 1 91 ? 11.022 -4.109 -21.032 1.00 91.44 91 LYS A N 1
ATOM 719 C CA . LYS A 1 91 ? 11.026 -2.738 -20.488 1.00 91.44 91 LYS A CA 1
ATOM 720 C C . LYS A 1 91 ? 10.088 -1.775 -21.239 1.00 91.44 91 LYS A C 1
ATOM 722 O O . LYS A 1 91 ? 10.024 -0.599 -20.896 1.00 91.44 91 LYS A O 1
ATOM 727 N N . ARG A 1 92 ? 9.394 -2.247 -22.284 1.00 93.00 92 ARG A N 1
ATOM 728 C CA . ARG A 1 92 ? 8.434 -1.484 -23.100 1.00 93.00 92 ARG A CA 1
ATOM 729 C C . ARG A 1 92 ? 6.988 -1.977 -22.964 1.00 93.00 92 ARG A C 1
ATOM 731 O O . ARG A 1 92 ? 6.146 -1.509 -23.724 1.00 93.00 92 ARG A O 1
ATOM 738 N N . VAL A 1 93 ? 6.709 -2.895 -22.034 1.00 94.81 93 VAL A N 1
ATOM 739 C CA . VAL A 1 93 ? 5.356 -3.420 -21.804 1.00 94.81 93 VAL A CA 1
ATOM 740 C C . VAL A 1 93 ? 4.374 -2.301 -21.439 1.00 94.81 93 VAL A C 1
ATOM 742 O O . VAL A 1 93 ? 4.697 -1.369 -20.696 1.00 94.81 93 VAL A O 1
ATOM 745 N N . SER A 1 94 ? 3.170 -2.375 -21.996 1.00 94.94 94 SER A N 1
ATOM 746 C CA . SER A 1 94 ? 2.091 -1.419 -21.769 1.00 94.94 94 SER A CA 1
ATOM 747 C C . SER A 1 94 ? 1.135 -1.886 -20.667 1.00 94.94 94 SER A C 1
ATOM 749 O O . SER A 1 94 ? 1.003 -3.072 -20.377 1.00 94.94 94 SER A O 1
ATOM 751 N N . ILE A 1 95 ? 0.419 -0.942 -20.046 1.00 95.62 95 ILE A N 1
ATOM 752 C CA . ILE A 1 95 ? -0.573 -1.266 -19.008 1.00 95.62 95 ILE A CA 1
ATOM 753 C C . ILE A 1 95 ? -1.670 -2.217 -19.529 1.00 95.62 95 ILE A C 1
ATOM 755 O O . ILE A 1 95 ? -1.987 -3.158 -18.809 1.00 95.62 95 ILE A O 1
ATOM 759 N N . PRO A 1 96 ? -2.245 -2.044 -20.738 1.00 96.81 96 PRO A N 1
ATOM 760 C CA . PRO A 1 96 ? -3.240 -2.985 -21.258 1.00 96.81 96 PRO A CA 1
ATOM 761 C C . PRO A 1 96 ? -2.721 -4.420 -21.402 1.00 96.81 96 PRO A C 1
ATOM 763 O O . PRO A 1 96 ? -3.458 -5.355 -21.103 1.00 96.81 96 PRO A O 1
ATOM 766 N N . GLU A 1 97 ? -1.460 -4.601 -21.806 1.00 96.06 97 GLU A N 1
ATOM 767 C CA . GLU A 1 97 ? -0.832 -5.928 -21.885 1.00 96.06 97 GLU A CA 1
ATOM 768 C C . GLU A 1 97 ? -0.706 -6.555 -20.491 1.00 96.06 97 GLU A C 1
ATOM 770 O O . GLU A 1 97 ? -1.115 -7.695 -20.297 1.00 96.06 97 GLU A O 1
ATOM 775 N N . LEU A 1 98 ? -0.263 -5.782 -19.492 1.00 96.12 98 LEU A N 1
ATOM 776 C CA . LEU A 1 98 ? -0.190 -6.238 -18.097 1.00 96.12 98 LEU A CA 1
ATOM 777 C C . LEU A 1 98 ? -1.569 -6.585 -17.516 1.00 96.12 98 LEU A C 1
ATOM 779 O O . LEU A 1 98 ? -1.706 -7.538 -16.753 1.00 96.12 98 LEU A O 1
ATOM 783 N N . VAL A 1 99 ? -2.604 -5.821 -17.870 1.00 97.00 99 VAL A N 1
ATOM 784 C CA . VAL A 1 99 ? -3.989 -6.111 -17.469 1.00 97.00 99 VAL A CA 1
ATOM 785 C C . VAL A 1 99 ? -4.446 -7.443 -18.057 1.00 97.00 99 VAL A C 1
ATOM 787 O O . VAL A 1 99 ? -5.047 -8.241 -17.341 1.00 97.00 99 VAL A O 1
ATOM 790 N N . ALA A 1 100 ? -4.154 -7.693 -19.335 1.00 95.94 100 ALA A N 1
ATOM 791 C CA . ALA A 1 100 ? -4.509 -8.942 -20.001 1.00 95.94 100 ALA A CA 1
ATOM 792 C C . ALA A 1 100 ? -3.739 -10.147 -19.433 1.00 95.94 100 ALA A C 1
ATOM 794 O O . ALA A 1 100 ? -4.311 -11.226 -19.308 1.00 95.94 100 ALA A O 1
ATOM 795 N N . GLU A 1 101 ? -2.472 -9.960 -19.062 1.00 93.12 101 GLU A N 1
ATOM 796 C CA . GLU A 1 101 ? -1.612 -11.017 -18.522 1.00 93.12 101 GLU A CA 1
ATOM 797 C C . GLU A 1 101 ? -1.956 -11.384 -17.070 1.00 93.12 101 GLU A C 1
ATOM 799 O O . GLU A 1 101 ? -2.054 -12.561 -16.729 1.00 93.12 101 GLU A O 1
ATOM 804 N N . VAL A 1 102 ? -2.162 -10.385 -16.205 1.00 93.62 102 VAL A N 1
ATOM 805 C CA . VAL A 1 102 ? -2.352 -10.602 -14.758 1.00 93.62 102 VAL A CA 1
ATOM 806 C C . VAL A 1 102 ? -3.836 -10.691 -14.381 1.00 93.62 102 VAL A C 1
ATOM 808 O O . VAL A 1 102 ? -4.180 -11.257 -13.346 1.00 93.62 102 VAL A O 1
ATOM 811 N N . GLY A 1 103 ? -4.742 -10.161 -15.210 1.00 93.56 103 GLY A N 1
ATOM 812 C CA . GLY A 1 103 ? -6.189 -10.202 -14.966 1.00 93.56 103 GLY A CA 1
ATOM 813 C C . GLY A 1 103 ? -6.665 -9.226 -13.885 1.00 93.56 103 GLY A C 1
ATOM 814 O O . GLY A 1 103 ? -7.696 -9.445 -13.250 1.00 93.56 103 GLY A O 1
ATOM 815 N N . VAL A 1 104 ? -5.916 -8.147 -13.652 1.00 94.19 104 VAL A N 1
ATOM 816 C CA . VAL A 1 104 ? -6.210 -7.135 -12.628 1.00 94.19 104 VAL A CA 1
ATOM 817 C C . VAL A 1 104 ? -6.513 -5.799 -13.302 1.00 94.19 104 VAL A C 1
ATOM 819 O O . VAL A 1 104 ? -6.016 -5.509 -14.384 1.00 94.19 104 VAL A O 1
ATOM 822 N N . SER A 1 105 ? -7.335 -4.960 -12.667 1.00 95.25 105 SER A N 1
ATOM 823 C CA . SER A 1 105 ? -7.680 -3.639 -13.199 1.00 95.25 105 SER A CA 1
ATOM 824 C C . SER A 1 105 ? -6.450 -2.766 -13.494 1.00 95.25 105 SER A C 1
ATOM 826 O O . SER A 1 105 ? -5.457 -2.792 -12.760 1.00 95.25 105 SER A O 1
ATOM 828 N N . ALA A 1 106 ? -6.553 -1.911 -14.515 1.00 95.81 106 ALA A N 1
ATOM 829 C CA . ALA A 1 106 ? -5.489 -0.980 -14.896 1.00 95.81 106 ALA A CA 1
ATOM 830 C C . ALA A 1 106 ? -5.042 -0.065 -13.740 1.00 95.81 106 ALA A C 1
ATOM 832 O O . ALA A 1 106 ? -3.854 0.216 -13.598 1.00 95.81 106 ALA A O 1
ATOM 833 N N . GLY A 1 107 ? -5.976 0.366 -12.882 1.00 95.62 107 GLY A N 1
ATOM 834 C CA . GLY A 1 107 ? -5.661 1.190 -11.711 1.00 95.62 107 GLY A CA 1
ATOM 835 C C . GLY A 1 107 ? -4.817 0.445 -10.675 1.00 95.62 107 GLY A C 1
ATOM 836 O O . GLY A 1 107 ? -3.884 1.010 -10.109 1.00 95.62 107 GLY A O 1
ATOM 837 N N . SER A 1 108 ? -5.084 -0.844 -10.468 1.00 95.12 108 SER A N 1
ATOM 838 C CA . SER A 1 108 ? -4.2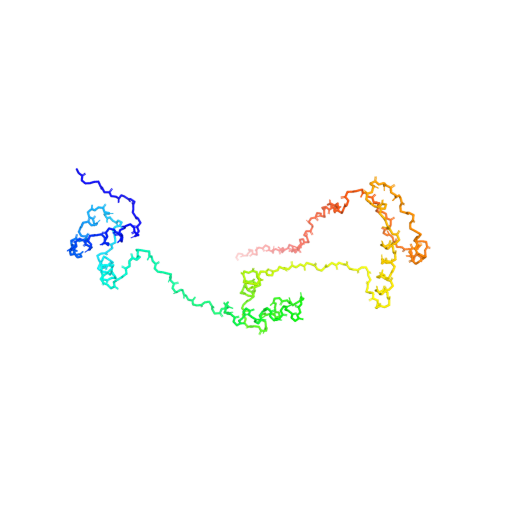72 -1.679 -9.581 1.00 95.12 108 SER A CA 1
ATOM 839 C C . SER A 1 108 ? -2.891 -1.958 -10.164 1.00 95.12 108 SER A C 1
ATOM 841 O O . SER A 1 108 ? -1.918 -1.893 -9.425 1.00 95.12 108 SER A O 1
ATOM 843 N N . ILE A 1 109 ? -2.786 -2.211 -11.475 1.00 96.69 109 ILE A N 1
ATOM 844 C CA . ILE A 1 109 ? -1.490 -2.338 -12.159 1.00 96.69 109 ILE A CA 1
ATOM 845 C C . ILE A 1 109 ? -0.676 -1.051 -11.990 1.00 96.69 109 ILE A C 1
ATOM 847 O O . ILE A 1 109 ? 0.497 -1.107 -11.631 1.00 96.69 109 ILE A O 1
ATOM 851 N N . HIS A 1 110 ? -1.304 0.114 -12.165 1.00 95.25 110 HIS A N 1
ATOM 852 C CA . HIS A 1 110 ? -0.660 1.405 -11.933 1.00 95.25 110 HIS A CA 1
ATOM 853 C C . HIS A 1 110 ? -0.163 1.551 -10.484 1.00 95.25 110 HIS A C 1
ATOM 855 O O . HIS A 1 110 ? 0.984 1.934 -10.263 1.00 95.25 110 HIS A O 1
ATOM 861 N N . ALA A 1 111 ? -0.989 1.187 -9.498 1.00 95.25 111 ALA A N 1
ATOM 862 C CA . ALA A 1 111 ? -0.595 1.197 -8.091 1.00 95.25 111 ALA A CA 1
ATOM 863 C C . ALA A 1 111 ? 0.552 0.217 -7.796 1.00 95.25 111 ALA A C 1
ATOM 865 O O . ALA A 1 111 ? 1.469 0.570 -7.063 1.00 95.25 111 ALA A O 1
ATOM 866 N N . ILE A 1 112 ? 0.543 -0.985 -8.380 1.00 96.31 112 ILE A N 1
ATOM 867 C CA . ILE A 1 112 ? 1.629 -1.966 -8.243 1.00 96.31 112 ILE A CA 1
ATOM 868 C C . ILE A 1 112 ? 2.934 -1.391 -8.802 1.00 96.31 112 ILE A C 1
ATOM 870 O O . ILE A 1 112 ? 3.940 -1.376 -8.096 1.00 96.31 112 ILE A O 1
ATOM 874 N N . LEU A 1 113 ? 2.910 -0.860 -10.027 1.00 96.25 113 LEU A N 1
ATOM 875 C CA . LEU A 1 113 ? 4.092 -0.290 -10.674 1.00 96.25 113 LEU A CA 1
ATOM 876 C C . LEU A 1 113 ? 4.687 0.863 -9.858 1.00 96.25 113 LEU A C 1
ATOM 878 O O . LEU A 1 113 ? 5.891 0.874 -9.632 1.00 96.25 113 LEU A O 1
ATOM 882 N N . HIS A 1 114 ? 3.867 1.808 -9.391 1.00 95.25 114 HIS A N 1
ATOM 883 C CA . HIS A 1 114 ? 4.369 3.016 -8.730 1.00 95.25 114 HIS A CA 1
ATOM 884 C C . HIS A 1 114 ? 4.572 2.882 -7.220 1.00 95.25 114 HIS A C 1
ATOM 886 O O . HIS A 1 114 ? 5.588 3.345 -6.717 1.00 95.25 114 HIS A O 1
ATOM 892 N N . ASN A 1 115 ? 3.641 2.261 -6.493 1.00 95.06 115 ASN A N 1
ATOM 893 C CA . ASN A 1 115 ? 3.664 2.251 -5.025 1.00 95.06 115 ASN A CA 1
ATOM 894 C C . ASN A 1 115 ? 4.383 1.026 -4.450 1.00 95.06 115 ASN A C 1
ATOM 896 O O . ASN A 1 115 ? 4.897 1.094 -3.338 1.00 95.06 115 ASN A O 1
ATOM 900 N N . HIS A 1 116 ? 4.388 -0.098 -5.175 1.00 95.06 116 HIS A N 1
ATOM 901 C CA . HIS A 1 116 ? 4.982 -1.350 -4.693 1.00 95.06 116 HIS A CA 1
ATOM 902 C C . HIS A 1 116 ? 6.344 -1.622 -5.332 1.00 95.06 116 HIS A C 1
ATOM 904 O O . HIS A 1 116 ? 7.295 -1.934 -4.622 1.00 95.06 116 HIS A O 1
ATOM 910 N N . LEU A 1 117 ? 6.455 -1.463 -6.653 1.00 95.81 117 LEU A N 1
ATOM 911 C CA . LEU A 1 117 ? 7.700 -1.690 -7.399 1.00 95.81 117 LEU A CA 1
ATOM 912 C C . LEU A 1 117 ? 8.541 -0.419 -7.582 1.00 95.81 117 LEU A C 1
ATOM 914 O O . LEU A 1 117 ? 9.706 -0.505 -7.958 1.00 95.81 117 LEU A O 1
ATOM 918 N N . ASN A 1 118 ? 7.978 0.759 -7.295 1.00 96.50 118 ASN A N 1
ATOM 919 C CA . ASN A 1 118 ? 8.642 2.059 -7.446 1.00 96.50 118 ASN A CA 1
ATOM 920 C C . ASN A 1 118 ? 9.175 2.327 -8.867 1.00 96.50 118 ASN A C 1
ATOM 922 O O . ASN A 1 118 ? 10.151 3.053 -9.060 1.00 96.50 118 ASN A O 1
ATOM 926 N N . TYR A 1 119 ? 8.523 1.764 -9.883 1.00 95.75 119 TYR A N 1
ATOM 927 C CA . TYR A 1 119 ? 8.838 2.029 -11.276 1.00 95.75 119 TYR A CA 1
ATOM 928 C C . TYR A 1 119 ? 8.297 3.374 -11.743 1.00 95.75 119 TYR A C 1
ATOM 930 O O . TYR A 1 119 ? 7.265 3.880 -11.299 1.00 95.75 119 TYR A O 1
ATOM 938 N N . GLN A 1 120 ? 9.023 3.952 -12.696 1.00 94.25 120 GLN A N 1
ATOM 939 C CA . GLN A 1 120 ? 8.689 5.216 -13.330 1.00 94.25 120 GLN A CA 1
ATOM 940 C C . GLN A 1 120 ? 8.738 5.054 -14.843 1.00 94.25 120 GLN A C 1
ATOM 942 O O . GLN A 1 120 ? 9.627 4.404 -15.396 1.00 94.25 120 GLN A O 1
ATOM 947 N N . LYS A 1 121 ? 7.778 5.675 -15.528 1.00 92.81 121 LYS A N 1
ATOM 948 C CA . LYS A 1 121 ? 7.786 5.730 -16.985 1.00 92.81 121 LYS A CA 1
ATOM 949 C C . LYS A 1 121 ? 8.808 6.771 -17.434 1.00 92.81 121 LYS A C 1
ATOM 951 O O . LYS A 1 121 ? 8.678 7.945 -17.103 1.00 92.81 121 LYS A O 1
ATOM 956 N N . VAL A 1 122 ? 9.771 6.347 -18.245 1.00 92.12 122 VAL A N 1
ATOM 957 C CA . VAL A 1 122 ? 10.758 7.231 -18.876 1.00 92.12 122 VAL A CA 1
ATOM 958 C C . VAL A 1 122 ? 10.565 7.197 -20.390 1.00 92.12 122 VAL A C 1
ATOM 960 O O . VAL A 1 122 ? 10.338 6.138 -20.976 1.00 92.12 122 VAL A O 1
ATOM 963 N N . CYS A 1 123 ? 10.639 8.360 -21.037 1.00 89.19 123 CYS A N 1
ATOM 964 C CA . CYS A 1 123 ? 10.618 8.441 -22.494 1.00 89.19 123 CYS A CA 1
ATOM 965 C C . CYS A 1 123 ? 11.949 7.943 -23.073 1.00 89.19 123 CYS A C 1
ATOM 967 O O . CYS A 1 123 ? 13.024 8.300 -22.589 1.00 89.19 123 CYS A O 1
ATOM 969 N N . ALA A 1 124 ? 11.886 7.137 -24.134 1.00 87.94 124 ALA A N 1
ATOM 970 C CA . ALA A 1 124 ? 13.087 6.711 -24.843 1.00 87.94 124 ALA A CA 1
ATOM 971 C C . ALA A 1 124 ? 13.835 7.924 -25.425 1.00 87.94 124 ALA A C 1
ATOM 973 O O . ALA A 1 124 ? 13.218 8.869 -25.919 1.00 87.94 124 ALA A O 1
ATOM 974 N N . ARG A 1 125 ? 15.171 7.887 -25.393 1.00 91.81 125 ARG A N 1
ATOM 975 C CA . ARG A 1 125 ? 16.014 8.913 -26.021 1.00 91.81 125 ARG A CA 1
ATOM 976 C C . ARG A 1 125 ? 16.180 8.616 -27.507 1.00 91.81 125 ARG A C 1
ATOM 978 O O . ARG A 1 125 ? 16.382 7.462 -27.886 1.00 91.81 125 ARG A O 1
ATOM 985 N N . TRP A 1 126 ? 16.130 9.656 -28.335 1.00 93.00 126 TRP A N 1
ATOM 986 C CA . TRP A 1 126 ? 16.425 9.524 -29.758 1.00 93.00 126 TRP A CA 1
ATOM 987 C C . TRP A 1 126 ? 17.908 9.197 -29.965 1.00 93.00 126 TRP A C 1
ATOM 989 O O . TRP A 1 126 ? 18.778 9.779 -29.313 1.00 93.00 126 TRP A O 1
ATOM 999 N N . VAL A 1 127 ? 18.189 8.254 -30.863 1.00 90.56 127 VAL A N 1
ATOM 1000 C CA . VAL A 1 127 ? 19.549 7.829 -31.208 1.00 90.56 127 VAL A CA 1
ATOM 1001 C C . VAL A 1 127 ? 19.758 8.078 -32.704 1.00 90.56 127 VAL A C 1
ATOM 1003 O O . VAL A 1 127 ? 18.962 7.569 -33.491 1.00 90.56 127 VAL A O 1
ATOM 1006 N N . PRO A 1 128 ? 20.825 8.796 -33.118 1.00 91.88 128 PRO A N 1
ATOM 1007 C CA . PRO A 1 128 ? 20.994 9.224 -34.508 1.00 91.88 128 PRO A CA 1
ATOM 1008 C C . PRO A 1 128 ? 21.029 8.119 -35.558 1.00 91.88 128 PRO A C 1
ATOM 1010 O O . PRO A 1 128 ? 20.594 8.317 -36.688 1.00 91.88 128 PRO A O 1
ATOM 1013 N N . LYS A 1 129 ? 21.583 6.957 -35.208 1.00 91.31 129 LYS A N 1
ATOM 1014 C CA . LYS A 1 129 ? 21.711 5.829 -36.129 1.00 91.31 129 LYS A CA 1
ATOM 1015 C C . LYS A 1 129 ? 21.800 4.518 -35.366 1.00 91.31 129 LYS A C 1
ATOM 1017 O O . LYS A 1 129 ? 22.461 4.439 -34.330 1.00 91.31 129 LYS A O 1
ATOM 1022 N N . GLN A 1 130 ? 21.210 3.469 -35.930 1.00 93.88 130 GLN A N 1
ATOM 1023 C CA . GLN A 1 130 ? 21.439 2.103 -35.479 1.00 93.88 130 GLN A CA 1
ATOM 1024 C C . GLN A 1 130 ? 22.829 1.641 -35.936 1.00 93.88 130 GLN A C 1
ATOM 1026 O O . GLN A 1 130 ? 23.109 1.512 -37.128 1.00 93.88 130 GLN A O 1
ATOM 1031 N N . LEU A 1 131 ? 23.733 1.437 -34.981 1.00 93.50 131 LEU A N 1
ATOM 1032 C CA . LEU A 1 131 ? 25.107 1.033 -35.268 1.00 93.50 131 LEU A CA 1
ATOM 1033 C C . LEU A 1 131 ? 25.213 -0.484 -35.425 1.00 93.50 131 LEU A C 1
ATOM 1035 O O . LEU A 1 131 ? 24.734 -1.232 -34.573 1.00 93.50 131 LEU A O 1
ATOM 1039 N N . MET A 1 132 ? 25.926 -0.913 -36.468 1.00 96.31 132 MET A N 1
ATOM 1040 C CA . MET A 1 132 ? 26.433 -2.279 -36.587 1.00 96.31 132 MET A CA 1
ATOM 1041 C C . MET A 1 132 ? 27.546 -2.525 -35.566 1.00 96.31 132 MET A C 1
ATOM 1043 O O . MET A 1 132 ? 28.204 -1.585 -35.113 1.00 96.31 132 MET A O 1
ATOM 1047 N N . ASP A 1 133 ? 27.809 -3.786 -35.239 1.00 96.19 133 ASP A N 1
ATOM 1048 C CA . ASP A 1 133 ? 28.809 -4.130 -34.223 1.00 96.19 133 ASP A CA 1
ATOM 1049 C C . ASP A 1 133 ? 30.229 -3.712 -34.617 1.00 96.19 133 ASP A C 1
ATOM 1051 O O . ASP A 1 133 ? 30.993 -3.269 -33.762 1.00 96.19 133 ASP A O 1
ATOM 1055 N N . VAL A 1 134 ? 30.555 -3.734 -35.916 1.00 95.62 134 VAL A N 1
ATOM 1056 C CA . VAL A 1 134 ? 31.809 -3.166 -36.445 1.00 95.62 134 VAL A CA 1
ATOM 1057 C C . VAL A 1 134 ? 31.930 -1.682 -36.088 1.00 95.62 134 VAL A C 1
ATOM 1059 O O . VAL A 1 134 ? 32.951 -1.268 -35.544 1.00 95.62 134 VAL A O 1
ATOM 1062 N N . HIS A 1 135 ? 30.872 -0.891 -36.304 1.00 94.00 135 HIS A N 1
ATOM 1063 C CA . HIS A 1 135 ? 30.876 0.536 -35.968 1.00 94.00 135 HIS A CA 1
ATOM 1064 C C . HIS A 1 135 ? 31.003 0.772 -34.459 1.00 94.00 135 HIS A C 1
ATOM 1066 O O . HIS A 1 135 ? 31.659 1.722 -34.041 1.00 94.00 135 HIS A O 1
ATOM 1072 N N . LYS A 1 136 ? 30.380 -0.072 -33.623 1.00 95.38 136 LYS A N 1
ATOM 1073 C CA . LYS A 1 136 ? 30.510 0.028 -32.160 1.00 95.38 136 LYS A CA 1
ATOM 1074 C C . LYS A 1 136 ? 31.952 -0.227 -31.723 1.00 95.38 136 LYS A C 1
ATOM 1076 O O . LYS A 1 136 ? 32.486 0.569 -30.958 1.00 95.38 136 LYS A O 1
ATOM 1081 N N . ARG A 1 137 ? 32.586 -1.288 -32.244 1.00 96.19 137 ARG A N 1
ATOM 1082 C CA . ARG A 1 137 ? 33.989 -1.621 -31.945 1.00 96.19 137 ARG A CA 1
ATOM 1083 C C . ARG A 1 137 ? 34.928 -0.488 -32.335 1.00 96.19 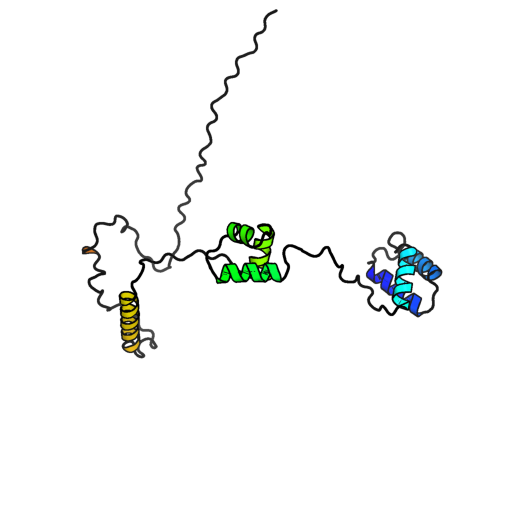137 ARG A C 1
ATOM 1085 O O . ARG A 1 137 ? 35.678 -0.020 -31.487 1.00 96.19 137 ARG A O 1
ATOM 1092 N N . GLN A 1 138 ? 34.805 0.012 -33.563 1.00 95.25 138 GLN A N 1
ATOM 1093 C CA . GLN A 1 138 ? 35.640 1.109 -34.051 1.00 95.25 138 GLN A CA 1
ATOM 1094 C C . GLN A 1 138 ? 35.482 2.369 -33.189 1.00 95.25 138 GLN A C 1
ATOM 1096 O O . GLN A 1 138 ? 36.465 3.026 -32.867 1.00 95.25 138 GLN A O 1
ATOM 1101 N N . ARG A 1 139 ? 34.255 2.704 -32.762 1.00 94.00 139 ARG A N 1
ATOM 1102 C CA . ARG A 1 139 ? 34.027 3.846 -31.861 1.00 94.00 139 ARG A CA 1
ATOM 1103 C C . ARG A 1 139 ? 34.712 3.662 -30.509 1.00 94.00 139 ARG A C 1
ATOM 1105 O O . ARG A 1 139 ? 35.334 4.607 -30.044 1.00 94.00 139 ARG A O 1
ATOM 1112 N N . VAL A 1 140 ? 34.617 2.479 -29.900 1.00 96.06 140 VAL A N 1
ATOM 1113 C CA . VAL A 1 140 ? 35.275 2.190 -28.613 1.00 96.06 140 VAL A CA 1
ATOM 1114 C C . VAL A 1 140 ? 36.796 2.266 -28.747 1.00 96.06 140 VAL A C 1
ATOM 1116 O O . VAL A 1 140 ? 37.439 2.889 -27.909 1.00 96.06 140 VAL A O 1
ATOM 1119 N N . GLU A 1 141 ? 37.365 1.701 -29.812 1.00 94.94 141 GLU A N 1
ATOM 1120 C CA . GLU A 1 141 ? 38.806 1.738 -30.085 1.00 94.94 141 GLU A CA 1
ATOM 1121 C C . GLU A 1 141 ? 39.313 3.170 -30.300 1.00 94.94 141 GLU A C 1
ATOM 1123 O O . GLU A 1 141 ? 40.275 3.590 -29.658 1.00 94.94 141 GLU A O 1
ATOM 1128 N N . MET A 1 142 ? 38.622 3.958 -31.132 1.00 92.31 142 MET A N 1
ATOM 1129 C CA . MET A 1 142 ? 38.964 5.365 -31.355 1.00 92.31 142 MET A CA 1
ATOM 1130 C C . MET A 1 142 ? 38.854 6.181 -30.065 1.00 92.31 142 MET A C 1
ATOM 1132 O O . MET A 1 142 ? 39.772 6.930 -29.744 1.00 92.31 142 MET A O 1
ATOM 1136 N N . SER A 1 143 ? 37.771 6.022 -29.295 1.00 91.00 143 SER A N 1
ATOM 1137 C CA . SER A 1 143 ? 37.620 6.701 -28.004 1.00 91.00 143 SER A CA 1
ATOM 1138 C C . SER A 1 143 ? 38.706 6.291 -27.009 1.00 91.00 143 SER A C 1
ATOM 1140 O O . SER A 1 143 ? 39.246 7.152 -26.323 1.00 91.00 143 SER A O 1
ATOM 1142 N N . GLY A 1 144 ? 39.068 5.006 -26.957 1.00 92.56 144 GLY A N 1
ATOM 1143 C CA . GLY A 1 144 ? 40.153 4.505 -26.114 1.00 92.56 144 GLY A CA 1
ATOM 1144 C C . GLY A 1 144 ? 41.511 5.089 -26.504 1.00 92.56 144 GLY A C 1
ATOM 1145 O O . GLY A 1 144 ? 42.250 5.544 -25.636 1.00 92.56 144 GLY A O 1
ATOM 1146 N N . SER A 1 145 ? 41.806 5.158 -27.804 1.00 89.19 145 SER A N 1
ATOM 1147 C CA . SER A 1 145 ? 43.019 5.798 -28.316 1.00 89.19 145 SER A CA 1
ATOM 1148 C C . SER A 1 145 ? 43.062 7.283 -27.949 1.00 89.19 145 SER A C 1
ATOM 1150 O O . SER A 1 145 ? 44.060 7.742 -27.399 1.00 89.19 145 SER A O 1
ATOM 1152 N N . VAL A 1 146 ? 41.970 8.029 -28.151 1.00 88.88 146 VAL A N 1
ATOM 1153 C CA . VAL A 1 146 ? 41.889 9.451 -27.767 1.00 88.88 146 VAL A CA 1
ATOM 1154 C C . VAL A 1 146 ? 42.126 9.634 -26.266 1.00 88.88 146 VAL A C 1
ATOM 1156 O O . VAL A 1 146 ? 42.913 10.493 -25.884 1.00 88.88 146 VAL A O 1
ATOM 1159 N N . LEU A 1 147 ? 41.507 8.807 -25.416 1.00 87.69 147 LEU A N 1
ATOM 1160 C CA . LEU A 1 147 ? 41.690 8.872 -23.962 1.00 87.69 147 LEU A CA 1
ATOM 1161 C C . LEU A 1 147 ? 43.127 8.545 -23.532 1.00 87.69 147 LEU A C 1
ATOM 1163 O O . LEU A 1 147 ? 43.652 9.198 -22.638 1.00 87.69 147 LEU A O 1
ATOM 1167 N N . HIS A 1 148 ? 43.772 7.566 -24.169 1.00 82.12 148 HIS A N 1
ATOM 1168 C CA . HIS A 1 148 ? 45.147 7.175 -23.853 1.00 82.12 148 HIS A CA 1
ATOM 1169 C C . HIS A 1 148 ? 46.172 8.244 -24.265 1.00 82.12 148 HIS A C 1
ATOM 1171 O O . HIS A 1 148 ? 47.135 8.494 -23.543 1.00 82.12 148 HIS A O 1
ATOM 1177 N N . HIS A 1 149 ? 45.969 8.895 -25.414 1.00 75.56 149 HIS A N 1
ATOM 1178 C CA . HIS A 1 149 ? 46.843 9.977 -25.883 1.00 75.56 149 HIS A CA 1
ATOM 1179 C C . HIS A 1 149 ? 46.569 11.311 -25.169 1.00 75.56 149 HIS A C 1
ATOM 1181 O O . HIS A 1 149 ? 47.456 12.160 -25.098 1.00 75.56 149 HIS A O 1
ATOM 1187 N N . ALA A 1 150 ? 45.382 11.488 -24.585 1.00 68.12 150 ALA A N 1
ATOM 1188 C CA . ALA A 1 150 ? 45.022 12.634 -23.755 1.00 68.12 150 ALA A CA 1
ATOM 1189 C C . ALA A 1 150 ? 45.576 12.526 -22.315 1.00 68.12 150 ALA A C 1
ATOM 1191 O O . ALA A 1 150 ? 44.828 12.682 -21.350 1.00 68.12 150 ALA A O 1
ATOM 1192 N N . GLY A 1 151 ? 46.888 12.276 -22.166 1.00 61.44 151 GLY A N 1
ATOM 1193 C CA . GLY A 1 151 ? 47.614 12.322 -20.881 1.00 61.44 151 GLY A CA 1
ATOM 1194 C C . GLY A 1 151 ? 47.433 13.655 -20.115 1.00 61.44 151 GLY A C 1
ATOM 1195 O O . GLY A 1 151 ? 46.703 14.523 -20.584 1.00 61.44 151 GLY A O 1
ATOM 1196 N N . PRO A 1 152 ? 48.088 13.874 -18.949 1.00 54.75 152 PRO A N 1
ATOM 1197 C CA . PRO A 1 152 ? 47.657 14.766 -17.847 1.00 54.75 152 PRO A CA 1
ATOM 1198 C C . PRO A 1 152 ? 47.581 16.287 -18.128 1.00 54.75 152 PRO A C 1
ATOM 1200 O O . PRO A 1 152 ? 47.553 17.091 -17.203 1.00 54.75 152 PRO A O 1
ATOM 1203 N N . SER A 1 153 ? 47.488 16.719 -19.382 1.00 51.72 153 SER A N 1
ATOM 1204 C CA . SER A 1 153 ? 47.205 18.093 -19.791 1.00 51.72 153 SER A CA 1
ATOM 1205 C C . SER A 1 153 ? 45.751 18.536 -19.562 1.00 51.72 153 SER A C 1
ATOM 1207 O O . SER A 1 153 ? 45.481 19.726 -19.687 1.00 51.72 153 SER A O 1
ATOM 1209 N N . LEU A 1 154 ? 44.811 17.645 -19.208 1.00 50.31 154 LEU A N 1
ATOM 1210 C CA . LEU A 1 154 ? 43.459 18.063 -18.788 1.00 50.31 154 LEU A CA 1
ATOM 1211 C C . LEU A 1 154 ? 43.389 18.525 -17.319 1.00 50.31 154 LEU A C 1
ATOM 1213 O O . LEU A 1 154 ? 42.396 19.130 -16.924 1.00 50.31 154 LEU A O 1
ATOM 1217 N N . ALA A 1 155 ? 44.420 18.259 -16.508 1.00 44.94 155 ALA A N 1
ATOM 1218 C CA . ALA A 1 155 ? 44.452 18.656 -15.096 1.00 44.94 155 ALA A CA 1
ATOM 1219 C C . ALA A 1 155 ? 44.886 20.120 -14.878 1.00 44.94 155 ALA A C 1
ATOM 1221 O O . ALA A 1 155 ? 44.657 20.674 -13.806 1.00 44.94 155 ALA A O 1
ATOM 1222 N N . ALA A 1 156 ? 45.481 20.764 -15.885 1.00 43.31 156 ALA A N 1
ATOM 1223 C CA . ALA A 1 156 ? 45.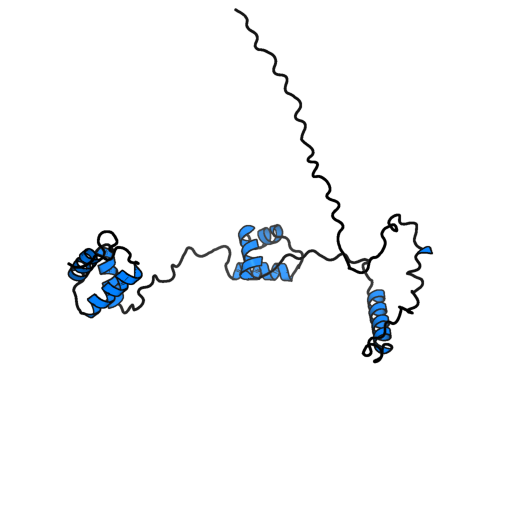814 22.182 -15.856 1.00 43.31 156 ALA A CA 1
ATOM 1224 C C . ALA A 1 156 ? 44.858 22.908 -16.801 1.00 43.31 156 ALA A C 1
ATOM 1226 O O . ALA A 1 156 ? 45.019 22.811 -18.014 1.00 43.31 156 ALA A O 1
ATOM 1227 N N . GLY A 1 157 ? 43.844 23.572 -16.238 1.00 46.06 157 GLY A N 1
ATOM 1228 C CA . GLY A 1 157 ? 42.760 24.258 -16.947 1.00 46.06 157 GLY A CA 1
ATOM 1229 C C . GLY A 1 157 ? 43.236 25.175 -18.074 1.00 46.06 157 GLY A C 1
ATOM 1230 O O . GLY A 1 157 ? 43.373 26.380 -17.894 1.00 46.06 157 GLY A O 1
ATOM 1231 N N . THR A 1 158 ? 43.450 24.588 -19.247 1.00 42.03 158 THR A N 1
ATOM 1232 C CA . THR A 1 158 ? 43.880 25.279 -20.454 1.00 42.03 158 THR A CA 1
ATOM 1233 C C . THR A 1 158 ? 42.841 24.994 -21.519 1.00 42.03 158 THR A C 1
ATOM 1235 O O . THR A 1 158 ? 42.613 23.851 -21.914 1.00 42.03 158 THR A O 1
ATOM 1238 N N . THR A 1 159 ? 42.177 26.058 -21.946 1.00 46.69 159 THR A N 1
ATOM 1239 C CA . THR A 1 159 ? 41.276 26.120 -23.090 1.00 46.69 159 THR A CA 1
ATOM 1240 C C . THR A 1 159 ? 42.012 25.683 -24.355 1.00 46.69 159 THR A C 1
ATOM 1242 O O . THR A 1 159 ? 42.644 26.490 -25.031 1.00 46.69 159 THR A O 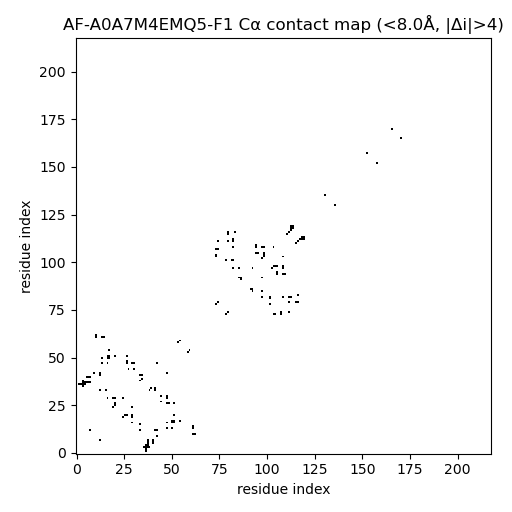1
ATOM 1245 N N . LEU A 1 160 ? 41.950 24.396 -24.689 1.00 41.69 160 LEU A N 1
ATOM 1246 C CA . LEU A 1 160 ? 42.430 23.898 -25.972 1.00 41.69 160 LEU A CA 1
ATOM 1247 C C . LEU A 1 160 ? 41.255 23.818 -26.944 1.00 41.69 160 LEU A C 1
ATOM 1249 O O . LEU A 1 160 ? 40.342 23.007 -26.789 1.00 41.69 160 LEU A O 1
ATOM 1253 N N . GLY A 1 161 ? 41.294 24.700 -27.946 1.00 43.22 161 GLY A N 1
ATOM 1254 C CA . GLY A 1 161 ? 40.480 24.596 -29.148 1.00 43.22 161 GLY A CA 1
ATOM 1255 C C . GLY A 1 161 ? 40.628 23.203 -29.760 1.00 43.22 161 GLY A C 1
ATOM 1256 O O . GLY A 1 161 ? 41.715 22.631 -29.805 1.00 43.22 161 GLY A O 1
ATOM 1257 N N . TRP A 1 162 ? 39.499 22.652 -30.183 1.00 33.97 162 TRP A N 1
ATOM 1258 C CA . TRP A 1 162 ? 39.312 21.315 -30.730 1.00 33.97 162 TRP A CA 1
ATOM 1259 C C . TRP A 1 162 ? 40.123 21.099 -32.022 1.00 33.97 162 TRP A C 1
ATOM 1261 O O . TRP A 1 162 ? 39.589 21.090 -33.117 1.00 33.97 162 TRP A O 1
ATOM 1271 N N . ALA A 1 163 ? 41.426 20.860 -31.941 1.00 44.66 163 ALA A N 1
ATOM 1272 C CA . ALA A 1 163 ? 42.190 20.360 -33.083 1.00 44.66 163 ALA A CA 1
ATOM 1273 C C . ALA A 1 163 ? 42.093 18.824 -33.152 1.00 44.66 163 ALA A C 1
ATOM 1275 O O . ALA A 1 163 ? 43.091 18.117 -33.045 1.00 44.66 163 ALA A O 1
ATOM 1276 N N . VAL A 1 164 ? 40.875 18.294 -33.300 1.00 49.94 164 VAL A N 1
ATOM 1277 C CA . VAL A 1 164 ? 40.657 16.903 -33.725 1.00 49.94 164 VAL A CA 1
ATOM 1278 C C . VAL A 1 164 ? 40.257 16.960 -35.200 1.00 49.94 164 VAL A C 1
ATOM 1280 O O . VAL A 1 164 ? 39.215 17.545 -35.497 1.00 49.94 164 VAL A O 1
ATOM 1283 N N . PRO A 1 165 ? 41.044 16.404 -36.140 1.00 45.16 165 PRO A N 1
ATOM 1284 C CA . PRO A 1 165 ? 40.667 16.384 -37.549 1.00 45.16 165 PRO A CA 1
ATOM 1285 C C . PRO A 1 165 ? 39.339 15.642 -37.717 1.00 45.16 165 PRO A C 1
ATOM 1287 O O . PRO A 1 165 ? 39.222 14.470 -37.353 1.00 45.16 165 PRO A O 1
ATOM 1290 N N . MET A 1 166 ? 38.328 16.338 -38.239 1.00 39.34 166 MET A N 1
ATOM 1291 C CA . MET A 1 166 ? 37.004 15.779 -38.497 1.00 39.34 166 MET A CA 1
ATOM 1292 C C . MET A 1 166 ? 37.140 14.640 -39.526 1.00 39.34 166 MET A C 1
ATOM 1294 O O . MET A 1 166 ? 37.650 14.880 -40.623 1.00 39.34 166 MET A O 1
ATOM 1298 N N . PRO A 1 167 ? 36.742 13.393 -39.208 1.00 50.19 167 PRO A N 1
ATOM 1299 C CA . PRO A 1 167 ? 36.803 12.296 -40.170 1.00 50.19 167 PRO A CA 1
ATOM 1300 C C . PRO A 1 167 ? 35.959 12.607 -41.416 1.00 50.19 167 PRO A C 1
ATOM 1302 O O . PRO A 1 167 ? 34.846 13.110 -41.284 1.00 50.19 167 PRO A O 1
ATOM 1305 N N . GLN A 1 168 ? 36.445 12.255 -42.613 1.00 43.84 168 GLN A N 1
ATOM 1306 C CA . GLN A 1 168 ? 35.844 12.621 -43.915 1.00 43.84 168 GLN A CA 1
ATOM 1307 C C . GLN A 1 168 ? 34.358 12.244 -44.084 1.00 43.84 168 GLN A C 1
ATOM 1309 O O . GLN A 1 168 ? 33.654 12.855 -44.878 1.00 43.84 168 GLN A O 1
ATOM 1314 N N . TYR A 1 169 ? 33.840 11.276 -43.323 1.00 50.97 169 TYR A N 1
ATOM 1315 C CA . TYR A 1 169 ? 32.416 10.914 -43.358 1.00 50.97 169 TYR A CA 1
ATOM 1316 C C . TYR A 1 169 ? 31.498 11.901 -42.603 1.00 50.97 169 TYR A C 1
ATOM 1318 O O . TYR A 1 169 ? 30.292 11.673 -42.528 1.00 50.97 169 TYR A O 1
ATOM 1326 N N . MET A 1 170 ? 32.063 12.961 -42.017 1.00 42.81 170 MET A N 1
ATOM 1327 C CA . MET A 1 170 ? 31.367 14.067 -41.354 1.00 42.81 170 MET A CA 1
ATOM 1328 C C . MET A 1 170 ? 31.584 15.411 -42.082 1.00 42.81 170 MET A C 1
ATOM 1330 O O . MET A 1 170 ? 31.386 16.457 -41.471 1.00 42.81 170 MET A O 1
ATOM 1334 N N . ASP A 1 171 ? 31.998 15.404 -43.359 1.00 47.94 171 ASP A N 1
ATOM 1335 C CA . ASP A 1 171 ? 32.093 16.617 -44.189 1.00 47.94 171 ASP A CA 1
ATOM 1336 C C . ASP A 1 171 ? 30.682 17.123 -44.578 1.00 47.94 171 ASP A C 1
ATOM 1338 O O . ASP A 1 171 ? 29.957 16.419 -45.292 1.00 47.94 171 ASP A O 1
ATOM 1342 N N . PRO A 1 172 ? 30.261 18.324 -44.130 1.00 47.31 172 PRO A N 1
ATOM 1343 C CA . PRO A 1 172 ? 28.941 18.882 -44.429 1.00 47.31 172 PRO A CA 1
ATOM 1344 C C . PRO A 1 172 ? 28.687 19.131 -45.922 1.00 47.31 172 PRO A C 1
ATOM 1346 O O . PRO A 1 172 ? 27.529 19.176 -46.329 1.00 47.31 172 PRO A O 1
ATOM 1349 N N . ASN A 1 173 ? 29.738 19.263 -46.742 1.00 50.19 173 ASN A N 1
ATOM 1350 C CA . ASN A 1 173 ? 29.619 19.540 -48.179 1.00 50.19 173 ASN A CA 1
ATOM 1351 C C . ASN A 1 173 ? 29.301 18.293 -49.026 1.00 50.19 173 ASN A C 1
ATOM 1353 O O . ASN A 1 173 ? 29.078 18.412 -50.229 1.00 50.19 173 ASN A O 1
ATOM 1357 N N . LEU A 1 174 ? 29.272 17.101 -48.419 1.00 46.94 174 LEU A N 1
ATOM 1358 C CA . LEU A 1 174 ? 28.919 15.830 -49.069 1.00 46.94 174 LEU A CA 1
ATOM 1359 C C . LEU A 1 174 ? 27.510 15.323 -48.712 1.00 46.94 174 LEU A C 1
ATOM 1361 O O . LEU A 1 174 ? 27.114 14.243 -49.154 1.00 46.94 174 LEU A O 1
ATOM 1365 N N . ALA A 1 175 ? 26.736 16.075 -47.925 1.00 43.53 175 ALA A N 1
ATOM 1366 C CA . ALA A 1 175 ? 25.353 15.732 -47.611 1.00 43.53 175 ALA A CA 1
ATOM 1367 C C . ALA A 1 175 ? 24.397 16.284 -48.688 1.00 43.53 175 ALA A C 1
ATOM 1369 O O . ALA A 1 175 ? 24.475 17.472 -49.001 1.00 43.53 175 ALA A O 1
ATOM 1370 N N . PRO A 1 176 ? 23.467 15.476 -49.239 1.00 39.88 176 PRO A N 1
ATOM 1371 C CA . PRO A 1 176 ? 22.397 16.012 -50.064 1.00 39.88 176 PRO A CA 1
ATOM 1372 C C . PRO A 1 176 ? 21.566 16.984 -49.220 1.00 39.88 176 PRO A C 1
ATOM 1374 O O . PRO A 1 176 ? 21.235 16.725 -48.063 1.00 39.88 176 PRO A O 1
ATOM 1377 N N . GLU A 1 177 ? 21.309 18.123 -49.834 1.00 44.47 177 GLU A N 1
ATOM 1378 C CA . GLU A 1 177 ? 20.773 19.369 -49.299 1.00 44.47 177 GLU A CA 1
ATOM 1379 C C . GLU A 1 177 ? 19.639 19.142 -48.284 1.00 44.47 177 GLU A C 1
ATOM 1381 O O . GLU A 1 177 ? 18.532 18.728 -48.630 1.00 44.47 177 GLU A O 1
ATOM 1386 N N . ASN A 1 178 ? 19.928 19.391 -47.000 1.00 41.66 178 ASN A N 1
ATOM 1387 C CA . ASN A 1 178 ? 18.958 19.314 -45.910 1.00 41.66 178 ASN A CA 1
ATOM 1388 C C . ASN A 1 178 ? 18.588 20.745 -45.470 1.00 41.66 178 ASN A C 1
ATOM 1390 O O . ASN A 1 178 ? 19.450 21.447 -44.936 1.00 41.66 178 ASN A O 1
ATOM 1394 N N . PRO A 1 179 ? 17.331 21.193 -45.644 1.00 41.75 179 PRO A N 1
ATOM 1395 C CA . PRO A 1 179 ? 16.909 22.585 -45.438 1.00 41.75 179 PRO A CA 1
ATOM 1396 C C . PRO A 1 179 ? 16.905 23.062 -43.971 1.00 41.75 179 PRO A C 1
ATOM 1398 O O . PRO A 1 179 ? 16.356 24.115 -43.664 1.00 41.75 179 PRO A O 1
ATOM 1401 N N . MET A 1 180 ? 17.502 22.313 -43.042 1.00 39.50 180 MET A N 1
ATOM 1402 C CA . MET A 1 180 ? 17.419 22.566 -41.601 1.00 39.50 180 MET A CA 1
ATOM 1403 C C . MET A 1 180 ? 18.653 23.264 -40.999 1.00 39.50 180 MET A C 1
ATOM 1405 O O . MET A 1 180 ? 18.741 23.415 -39.782 1.00 39.50 180 MET A O 1
ATOM 1409 N N . LEU A 1 181 ? 19.602 23.720 -41.822 1.00 43.56 181 LEU A N 1
ATOM 1410 C CA . LEU A 1 181 ? 20.764 24.506 -41.380 1.00 43.56 181 LEU A CA 1
ATOM 1411 C C . LEU A 1 181 ? 20.463 26.017 -41.345 1.00 43.56 181 LEU A C 1
ATOM 1413 O O . LEU A 1 181 ? 21.130 26.810 -42.002 1.00 43.56 181 LEU A O 1
ATOM 1417 N N . GLN A 1 182 ? 19.460 26.424 -40.563 1.00 41.88 182 GLN A N 1
ATOM 1418 C CA . GLN A 1 182 ? 19.230 27.838 -40.214 1.00 41.88 182 GLN A CA 1
ATOM 1419 C C . GLN A 1 182 ? 19.062 28.076 -38.706 1.00 41.88 182 GLN A C 1
ATOM 1421 O O . GLN A 1 182 ? 18.444 29.052 -38.296 1.00 41.88 182 GLN A O 1
ATOM 1426 N N . LEU A 1 183 ? 19.613 27.214 -37.850 1.00 40.09 183 LEU A N 1
ATOM 1427 C CA . LEU A 1 183 ? 19.576 27.433 -36.402 1.00 40.09 183 LEU A CA 1
ATOM 1428 C C . LEU A 1 183 ? 20.995 27.338 -35.835 1.00 40.09 183 LEU A C 1
ATOM 1430 O O . LEU A 1 183 ? 21.625 26.281 -35.867 1.00 40.09 183 LEU A O 1
ATOM 1434 N N . GLY A 1 184 ? 21.508 28.496 -35.413 1.00 37.34 184 GLY A N 1
ATOM 1435 C CA . GLY A 1 184 ? 22.833 28.681 -34.830 1.00 37.34 184 GLY A CA 1
ATOM 1436 C C . GLY A 1 184 ? 22.937 28.146 -33.401 1.00 37.34 184 GLY A C 1
ATOM 1437 O O . GLY A 1 184 ? 21.937 27.876 -32.739 1.00 37.34 184 GLY A O 1
ATOM 1438 N N . TRP A 1 185 ? 24.177 27.975 -32.953 1.00 34.53 185 TRP A N 1
ATOM 1439 C CA . TRP A 1 185 ? 24.547 27.445 -31.644 1.00 34.53 185 TRP A CA 1
ATOM 1440 C C . TRP A 1 185 ? 24.844 28.603 -30.684 1.00 34.53 185 TRP A C 1
ATOM 1442 O O . TRP A 1 185 ? 25.702 29.415 -31.012 1.00 34.53 185 TRP A O 1
ATOM 1452 N N . ASP A 1 186 ? 24.219 28.626 -29.501 1.00 41.31 186 ASP A N 1
ATOM 1453 C CA . ASP A 1 186 ? 24.578 29.524 -28.391 1.00 41.31 186 ASP A CA 1
ATOM 1454 C C . ASP A 1 186 ? 24.943 28.728 -27.120 1.00 41.31 186 ASP A C 1
ATOM 1456 O O . ASP A 1 186 ? 24.530 27.580 -26.929 1.00 41.31 186 ASP A O 1
ATOM 1460 N N . SER A 1 187 ? 25.752 29.352 -26.260 1.00 33.84 187 SER A N 1
ATOM 1461 C CA . SER A 1 187 ? 26.568 28.759 -25.185 1.00 33.84 187 SER A CA 1
ATOM 1462 C C . SER A 1 187 ? 25.827 28.107 -24.006 1.00 33.84 187 SER A C 1
ATOM 1464 O O . SER A 1 187 ? 26.474 27.455 -23.190 1.00 33.84 187 SER A O 1
ATOM 1466 N N . ASP A 1 188 ? 24.503 28.242 -23.903 1.00 37.19 188 ASP A N 1
ATOM 1467 C CA . ASP A 1 188 ? 23.752 27.908 -22.677 1.00 37.19 188 ASP A CA 1
ATOM 1468 C C . ASP A 1 188 ? 22.971 26.579 -22.731 1.00 37.19 188 ASP A C 1
ATOM 1470 O O . ASP A 1 188 ? 22.202 26.249 -21.826 1.00 37.19 188 ASP A O 1
ATOM 1474 N N . GLY A 1 189 ? 23.195 25.747 -23.752 1.00 37.50 189 GLY A N 1
ATOM 1475 C CA . GLY A 1 189 ? 22.529 24.445 -23.864 1.00 37.50 189 GLY A CA 1
ATOM 1476 C C . GLY A 1 189 ? 21.035 24.538 -24.214 1.00 37.50 189 GLY A C 1
ATOM 1477 O O . GLY A 1 189 ? 20.502 25.602 -24.511 1.00 37.50 189 GLY A O 1
ATOM 1478 N N . TRP A 1 190 ? 20.365 23.380 -24.281 1.00 38.84 190 TRP A N 1
ATOM 1479 C CA . TRP A 1 190 ? 19.056 23.204 -24.932 1.00 38.84 190 TRP A CA 1
ATOM 1480 C C . TRP A 1 190 ? 17.928 23.974 -24.219 1.00 38.84 190 TRP A C 1
ATOM 1482 O O . TRP A 1 190 ? 17.261 23.437 -23.335 1.00 38.84 190 TRP A O 1
ATOM 1492 N N . VAL A 1 191 ? 17.677 25.219 -24.623 1.00 35.12 191 VAL A N 1
ATOM 1493 C CA . VAL A 1 191 ? 16.449 25.939 -24.275 1.00 35.12 191 VAL A CA 1
ATOM 1494 C C . VAL A 1 191 ? 15.477 25.771 -25.442 1.00 35.12 191 VAL A C 1
ATOM 1496 O O . VAL A 1 191 ? 15.719 26.321 -26.516 1.00 35.12 191 VAL A O 1
ATOM 1499 N N . PRO A 1 192 ? 14.371 25.023 -25.291 1.00 34.31 192 PRO A N 1
ATOM 1500 C CA . PRO A 1 192 ? 13.326 25.053 -26.295 1.00 34.31 192 PRO A CA 1
ATOM 1501 C C . PRO A 1 192 ? 12.721 26.457 -26.291 1.00 34.31 192 PRO A C 1
ATOM 1503 O O . PRO A 1 192 ? 12.027 26.838 -25.346 1.00 34.31 192 PRO A O 1
ATOM 1506 N N . THR A 1 193 ? 12.988 27.245 -27.336 1.00 35.56 193 THR A N 1
ATOM 1507 C CA . THR A 1 193 ? 12.266 28.492 -27.571 1.00 35.56 193 THR A CA 1
ATOM 1508 C C . THR A 1 193 ? 10.785 28.152 -27.621 1.00 35.56 193 THR A C 1
ATOM 1510 O O . THR A 1 193 ? 10.314 27.450 -28.516 1.00 35.56 193 THR A O 1
ATOM 1513 N N . SER A 1 194 ? 10.041 28.630 -26.626 1.00 36.72 194 SER A N 1
ATOM 1514 C CA . SER A 1 194 ? 8.594 28.546 -26.597 1.00 36.72 194 SER A CA 1
ATOM 1515 C C . SER A 1 194 ? 8.042 29.369 -27.759 1.00 36.72 194 SER A C 1
ATOM 1517 O O . SER A 1 194 ? 7.747 30.555 -27.623 1.00 36.72 194 SER A O 1
ATOM 1519 N N . HIS A 1 195 ? 7.878 28.753 -28.922 1.00 33.59 195 HIS A N 1
ATOM 1520 C CA . HIS A 1 195 ? 6.827 29.173 -29.829 1.00 33.59 195 HIS A CA 1
ATOM 1521 C C . HIS A 1 195 ? 5.549 28.520 -29.331 1.00 33.59 195 HIS A C 1
ATOM 1523 O O . HIS A 1 195 ? 5.222 27.370 -29.609 1.00 33.59 195 HIS A O 1
ATOM 1529 N N . ARG A 1 196 ? 4.874 29.299 -28.484 1.00 29.81 196 ARG A N 1
ATOM 1530 C CA . ARG A 1 196 ? 3.465 29.169 -28.150 1.00 29.81 196 ARG A CA 1
ATOM 1531 C C . ARG A 1 196 ? 2.698 29.042 -29.469 1.00 29.81 196 ARG A C 1
ATOM 1533 O O . ARG A 1 196 ? 2.412 30.047 -30.107 1.00 29.81 196 ARG A O 1
ATOM 1540 N N . ILE A 1 197 ? 2.384 27.817 -29.880 1.00 33.62 197 ILE A N 1
ATOM 1541 C CA . ILE A 1 197 ? 1.351 27.583 -30.887 1.00 33.62 197 ILE A CA 1
ATOM 1542 C C . ILE A 1 197 ? 0.038 27.995 -30.207 1.00 33.62 197 ILE A C 1
ATOM 1544 O O . ILE A 1 197 ? -0.285 27.434 -29.155 1.00 33.62 197 ILE A O 1
ATOM 1548 N N . PRO A 1 198 ? -0.697 29.004 -30.709 1.00 29.44 198 PRO A N 1
ATOM 1549 C CA . PRO A 1 198 ? -2.010 29.298 -30.170 1.00 29.44 198 PRO A CA 1
ATOM 1550 C C . PRO A 1 198 ? -2.881 28.060 -30.362 1.00 29.44 198 PRO A C 1
ATOM 1552 O O . PRO A 1 198 ? -2.975 27.514 -31.462 1.00 29.44 198 PRO A O 1
ATOM 1555 N N . ASN A 1 199 ? -3.491 27.619 -29.266 1.00 33.22 199 ASN A N 1
ATOM 1556 C CA . ASN A 1 199 ? -4.468 26.546 -29.243 1.00 33.22 199 ASN A CA 1
ATOM 1557 C C . ASN A 1 199 ? -5.633 26.926 -30.171 1.00 33.22 199 ASN A C 1
ATOM 1559 O O . ASN A 1 199 ? -6.524 27.679 -29.784 1.00 33.22 199 ASN A O 1
ATOM 1563 N N . THR A 1 200 ? -5.598 26.454 -31.413 1.00 35.50 200 THR A N 1
ATOM 1564 C CA . THR A 1 200 ? -6.741 26.494 -32.320 1.00 35.50 200 THR A CA 1
ATOM 1565 C C . THR A 1 200 ? -7.415 25.138 -32.224 1.00 35.50 200 THR A C 1
ATOM 1567 O O . THR A 1 200 ? -7.039 24.168 -32.876 1.00 35.50 200 THR A O 1
ATOM 1570 N N . HIS A 1 201 ? -8.415 25.060 -31.348 1.00 34.34 201 HIS A N 1
ATOM 1571 C CA . HIS A 1 201 ? -9.443 24.041 -31.471 1.00 34.34 201 HIS A CA 1
ATOM 1572 C C . HIS A 1 201 ? -10.104 24.185 -32.850 1.00 34.34 201 HIS A C 1
ATOM 1574 O O . HIS A 1 201 ? -10.557 25.286 -33.178 1.00 34.34 201 HIS A O 1
ATOM 1580 N N . PRO A 1 202 ? -10.246 23.111 -33.643 1.00 33.38 202 PRO A N 1
ATOM 1581 C CA . PRO A 1 202 ? -11.284 23.084 -34.650 1.00 33.38 202 PRO A CA 1
ATOM 1582 C C . PRO A 1 202 ? -12.606 23.037 -33.884 1.00 33.38 202 PRO A C 1
ATOM 1584 O O . PRO A 1 202 ? -13.002 22.002 -33.347 1.00 33.38 202 PRO A O 1
ATOM 1587 N N . HIS A 1 203 ? -13.276 24.183 -33.787 1.00 33.88 203 HIS A N 1
ATOM 1588 C CA . HIS A 1 203 ? -14.699 24.190 -33.509 1.00 33.88 203 HIS A CA 1
ATOM 1589 C C . HIS A 1 203 ? -15.363 23.338 -34.589 1.00 33.88 203 HIS A C 1
ATOM 1591 O O . HIS A 1 203 ? -15.299 23.656 -35.776 1.00 33.88 203 HIS A O 1
ATOM 1597 N N . HIS A 1 204 ? -15.989 22.243 -34.168 1.00 35.00 204 HIS A N 1
ATOM 1598 C CA . HIS A 1 204 ? -17.015 21.586 -34.955 1.00 35.00 204 HIS A CA 1
ATOM 1599 C C . HIS A 1 204 ? -18.080 22.652 -35.241 1.00 35.00 204 HIS A C 1
ATOM 1601 O O . HIS A 1 204 ? -18.839 23.041 -34.353 1.00 35.00 204 HIS A O 1
ATOM 1607 N N . ALA A 1 205 ? -18.081 23.194 -36.457 1.00 34.19 205 ALA A N 1
ATOM 1608 C CA . ALA A 1 205 ? -19.161 24.033 -36.938 1.00 34.19 205 ALA A CA 1
ATOM 1609 C C . ALA A 1 205 ? -20.375 23.124 -37.144 1.00 34.19 205 ALA A C 1
ATOM 1611 O O . ALA A 1 205 ? -20.548 22.501 -38.189 1.00 34.19 205 ALA A O 1
ATOM 1612 N N . THR A 1 206 ? -21.192 22.997 -36.103 1.00 39.09 206 THR A N 1
ATOM 1613 C CA . THR A 1 206 ? -22.571 22.543 -36.233 1.00 39.09 206 THR A CA 1
ATOM 1614 C C . THR A 1 206 ? -23.285 23.552 -37.125 1.00 39.09 206 THR A C 1
ATOM 1616 O O . THR A 1 206 ? -23.342 24.739 -36.802 1.00 39.09 206 THR A O 1
ATOM 1619 N N . ALA A 1 207 ? -23.779 23.090 -38.272 1.00 41.41 207 ALA A N 1
ATOM 1620 C CA . ALA A 1 207 ? -24.624 23.886 -39.149 1.00 41.41 207 ALA A CA 1
ATOM 1621 C C . ALA A 1 207 ? -25.814 24.459 -38.350 1.00 41.41 207 ALA A C 1
ATOM 1623 O O . ALA A 1 207 ? -26.381 23.744 -37.517 1.00 41.41 207 ALA A O 1
ATOM 1624 N N . PRO A 1 208 ? -26.219 25.721 -38.565 1.00 36.44 208 PRO A N 1
ATOM 1625 C CA . PRO A 1 208 ? -27.403 26.255 -37.913 1.00 36.44 208 PRO A CA 1
ATOM 1626 C C . PRO A 1 208 ? -28.633 25.484 -38.401 1.00 36.44 208 PRO A C 1
ATOM 1628 O O . PRO A 1 208 ? -29.019 25.565 -39.566 1.00 36.44 208 PRO A O 1
ATOM 1631 N N . HIS A 1 209 ? -29.257 24.732 -37.494 1.00 42.81 209 HIS A N 1
ATOM 1632 C CA . HIS A 1 209 ? -30.606 24.220 -37.685 1.00 42.81 209 HIS A CA 1
ATOM 1633 C C . HIS A 1 209 ? -31.564 25.412 -37.747 1.00 42.81 209 HIS A C 1
ATOM 1635 O O . HIS A 1 209 ? -31.953 25.979 -36.727 1.00 42.81 209 HIS A O 1
ATOM 1641 N N . THR A 1 210 ? -31.937 25.810 -38.960 1.00 39.66 210 THR A N 1
ATOM 1642 C CA . THR A 1 210 ? -33.092 26.671 -39.194 1.00 39.66 210 THR A CA 1
ATOM 1643 C C . THR A 1 210 ? -34.343 25.876 -38.824 1.00 39.66 210 THR A C 1
ATOM 1645 O O . THR A 1 210 ? -34.754 24.976 -39.552 1.00 39.66 210 THR A O 1
ATOM 1648 N N . PHE A 1 211 ? -34.933 26.173 -37.668 1.00 44.12 211 PHE A N 1
ATOM 1649 C CA . PHE A 1 211 ? -36.285 25.720 -37.354 1.00 44.12 211 PHE A CA 1
ATOM 1650 C C . PHE A 1 211 ? -37.280 26.480 -38.247 1.00 44.12 211 PHE A C 1
ATOM 1652 O O . PHE A 1 211 ? -37.214 27.712 -38.292 1.00 44.12 211 PHE A O 1
ATOM 1659 N N . PRO A 1 212 ? -38.200 25.803 -38.955 1.00 50.19 212 PRO A N 1
ATOM 1660 C CA . PRO A 1 212 ? -39.311 26.490 -39.601 1.00 50.19 212 PRO A CA 1
ATOM 1661 C C . PRO A 1 212 ? -40.274 27.056 -38.537 1.00 50.19 212 PRO A C 1
ATOM 1663 O O . PRO A 1 212 ? -40.445 26.441 -37.480 1.00 50.19 212 PRO A O 1
ATOM 1666 N N . PRO A 1 213 ? -40.904 28.221 -38.783 1.00 56.25 213 PRO A N 1
ATOM 1667 C CA . PRO A 1 213 ? -41.864 28.807 -37.853 1.00 56.25 213 PRO A CA 1
ATOM 1668 C C . PRO A 1 213 ? -43.140 27.951 -37.744 1.00 56.25 213 PRO A C 1
ATOM 1670 O O . PRO A 1 213 ? -43.501 27.261 -38.701 1.00 56.25 213 PRO A O 1
ATOM 1673 N N . PRO A 1 214 ? -43.844 27.998 -36.597 1.00 48.97 214 PRO A N 1
ATOM 1674 C CA . PRO A 1 214 ? -45.053 27.215 -36.387 1.00 48.97 214 PRO A CA 1
ATOM 1675 C C . PRO A 1 214 ? -46.169 27.674 -37.329 1.00 48.97 214 PRO A C 1
ATOM 1677 O O . PRO A 1 214 ? -46.482 28.860 -37.430 1.00 48.97 214 PRO A O 1
ATOM 1680 N N . THR A 1 215 ? -46.781 26.711 -38.013 1.00 49.34 215 THR A N 1
ATOM 1681 C CA . THR A 1 215 ? -47.995 26.921 -38.796 1.00 49.34 215 THR A CA 1
ATOM 1682 C C . THR A 1 215 ? -49.152 27.173 -37.835 1.00 49.34 215 THR A C 1
ATOM 1684 O O . THR A 1 215 ? -49.669 26.249 -37.214 1.00 49.34 215 THR A O 1
ATOM 1687 N N . THR A 1 216 ? -49.554 28.432 -37.695 1.00 51.84 216 THR A N 1
ATOM 1688 C CA . THR A 1 216 ? -50.860 28.774 -37.134 1.00 51.84 216 THR A CA 1
ATOM 1689 C C . THR A 1 216 ? -51.886 28.611 -38.248 1.00 51.84 216 THR A C 1
ATOM 1691 O O . THR A 1 216 ? -51.776 29.242 -39.300 1.00 51.84 216 THR A O 1
ATOM 1694 N N . THR A 1 217 ? -52.887 27.764 -38.051 1.00 47.88 217 THR A N 1
ATOM 1695 C CA . THR A 1 217 ? -54.102 27.764 -38.875 1.00 47.88 217 THR A CA 1
ATOM 1696 C C . THR A 1 217 ? -55.294 27.658 -37.919 1.00 47.88 217 THR A C 1
ATOM 1698 O O . THR A 1 217 ? -55.184 26.902 -36.951 1.00 47.88 217 THR A O 1
ATOM 1701 N N . PRO A 1 218 ? -56.339 28.485 -38.107 1.00 58.16 218 PRO A N 1
ATOM 1702 C CA . PRO A 1 218 ? -57.479 28.608 -37.194 1.00 58.16 218 PRO A CA 1
ATOM 1703 C C . PRO A 1 218 ? -58.379 27.371 -37.141 1.00 58.16 218 PRO A C 1
ATOM 1705 O O . PRO A 1 218 ? -58.408 26.609 -38.135 1.00 58.16 218 PRO A O 1
#

Mean predicted aligned error: 18.81 Å

InterPro domains:
  IPR041426 Mos1 transposase, HTH domain [PF17906] (13-58)
  IPR052709 Transposase-Methyltransferase Hybrid [PTHR46060] (6-149)

Sequence (218 aa):
MATQLVVCTKEEQRSVIRFLWAEGVPPSEIHRRIVAQYGENCLAQRKVYEWVEKFKHGRTSVVDEPRTGRPNTATTEDNIAKVDAAVHASKRVSIPELVAEVGVSAGSIHAILHNHLNYQKVCARWVPKQLMDVHKRQRVEMSGSVLHHAGPSLAAGTTLGWAVPMPQYMDPNLAPENPMLQLGWDSDGWVPTSHRIPNTHPHHATAPHTFPPPTTTP

Solvent-accessible surface area (backbone atoms only — not comparable to full-atom values): 14600 Å² total; per-residue (Å²): 131,89,77,66,47,91,78,76,56,72,46,58,54,43,45,52,50,52,51,43,46,74,74,68,50,55,62,70,59,49,45,54,53,46,37,71,36,32,49,91,75,38,78,53,65,69,55,51,47,53,50,54,52,42,44,74,74,67,53,80,77,56,65,82,72,87,76,83,65,84,80,63,83,67,76,35,71,67,52,47,50,51,53,51,50,51,44,68,78,33,89,77,70,50,66,71,56,52,24,69,73,72,72,43,57,63,69,52,53,51,45,40,39,46,76,72,67,64,52,78,94,75,83,82,78,91,69,99,66,90,73,53,70,69,56,51,51,52,49,52,52,52,51,50,52,52,59,66,72,58,51,83,66,78,80,53,93,64,95,71,76,84,86,65,86,77,59,80,95,69,49,77,90,77,55,80,88,65,95,76,87,82,73,85,88,69,96,83,64,97,69,82,78,82,74,79,72,79,86,73,74,81,74,81,79,73,75,83,80,79,76,78,79,83,84,84,77,136

Foldseek 3Di:
DQAADADDDQLRLLVQLLVCVVVVHDLVVSQVVQCVRHPPNGDDSVVSVVSSVCVVVPDDHSDDDPDPDDPDPLPDPVLLVLLVVVCVVPVPDDLVNSCVRSVHDSVSSVCSCCVVVVHDDDDDDDDPDDDDPVRVVVVVVVVVVVVVVPPPPVVPPDDDDPPDPDPPVPPPVPDDDDPPPPDDDDDPDDDPDPPPPPDDDPDPPDDDPDDDDDDDDD

Organism: Crocodylus porosus (NCBI:txid8502)

pLDDT: mean 76.07, std 24.08, range [29.44, 97.69]

Nearest PDB structures (foldseek):
  5hoo-assembly1_B  TM=6.975E-01  e=1.550E-07  Drosophila mauritiana
  5hoo-assembly1_A  TM=6.996E-01  e=2.072E-07  Drosophila mauritiana
  4u7b-assembly2_G-2  TM=7.225E-01  e=5.567E-07  Drosophila mauritiana
  7s03-assembly1_A-2  TM=8.529E-01  e=4.259E-06  Homo sapiens
  3hot-assembly1_A  TM=7.279E-01  e=1.887E-06  Drosophila mauritiana

Secondary structure (DSSP, 8-state):
-P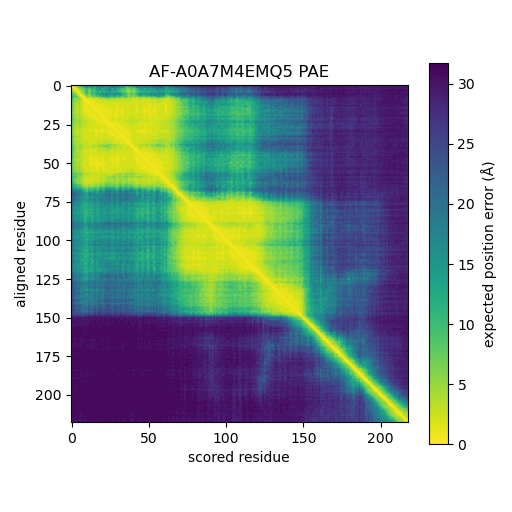PP-S---HHHHHHHHHHHHHTT--HHHHHHHHHHHHGGGSPPHHHHHHHHHHHHTT----SPPPP-----SSS-HHHHHHHHHHHHH-TT--HHHHHHHH---HHHHHHIIIIIS-----PPPP-S----HHHHHHHHHHHHHHHHHS-GGGSS-------PPPPGGG-GGGS---TT------TT----------------------PPPP----

Radius of gyration: 38.01 Å; Cα contacts (8 Å, |Δi|>4): 98; chains: 1; bounding box: 105×43×92 Å